Protein AF-0000000066516122 (afdb_homodimer)

Solvent-accessible surface area (backbone atoms only — not comparable to full-atom values): 15805 Å² total; per-residue (Å²): 133,81,79,74,77,71,77,74,76,75,74,78,75,75,65,84,59,82,70,67,79,69,72,63,54,67,34,36,29,40,33,34,37,43,74,43,90,89,31,59,49,72,44,83,41,78,47,46,88,90,34,26,37,45,56,52,45,64,71,42,47,60,59,51,46,20,59,67,73,35,80,87,57,81,78,51,68,71,57,46,53,55,49,57,71,47,45,44,38,32,30,56,63,44,72,56,52,52,82,39,48,34,36,61,44,24,68,40,37,27,44,34,32,40,24,68,60,51,74,68,52,47,50,50,47,30,72,74,40,60,68,66,49,67,88,52,120,134,81,79,72,76,72,75,74,77,74,75,78,73,76,67,86,56,82,70,66,80,68,70,64,54,65,36,37,28,41,32,34,37,41,76,44,91,89,33,58,50,73,43,82,42,78,48,47,87,89,34,24,37,46,57,50,44,64,72,42,48,61,59,51,47,20,60,67,73,35,79,86,59,82,76,52,69,70,57,46,52,53,49,57,70,46,45,44,40,32,30,56,63,46,72,57,52,51,81,40,47,34,36,61,46,24,66,42,38,27,45,34,30,40,24,67,59,51,74,67,52,47,49,50,46,30,73,75,42,60,69,67,46,67,87,52,119

Radius of gyration: 22.31 Å; Cα contacts (8 Å, |Δi|>4): 389; chains: 2; bounding box: 77×75×42 Å

Organism: Trypanosoma cruzi (strain CL Brener) (NCBI:txid353153)

Secondary structure (DSSP, 8-state):
-------------------------TTEEEEEEEEETTEEEEEEEE--TT-BHHHHHHHHHHHHHHHHH-TTPPPPHHHHHHHHHH-B-BBP--BPPTTSBHHHHHHHBSEEEEBSS-HHHHHHHHHHS--TTSS--/-------------------------TTEEEEEEEEETTEEEEEEEE--TT-BHHHHHHHHHHHHHHHHH-TTPPPPHHHHHHHHHH-B-BBP--BPPTTSBHHHHHHHBSEEEEBSS-HHHHHHHHHHS--TTSS--

pLDDT: mean 75.82, std 24.29, range [20.73, 97.06]

Sequence (274 aa):
MDDGQHTGSLPFLAAPQDNPQYSEGSDVIHVLIYVSATRCQVILVTVSDGETVLMLAKRLVDVHFRLDSGSLRSIRTAARENLLRKLSFPSESIVMENEANASDVASHCKHLVLSTLSVSGLQHAHDDDPIEGVFFPMDDGQHTGSLPFLAAPQDNPQYSEGSDVIHVLIYVSATRCQVILVTVSDGETVLMLAKRLVDVHFRLDSGSLRSIRTAARENLLRKLSFPSESIVMENEANASDVASHCKHLVLSTLSVSGLQHAHDDDPIEGVFFP

Structure (mmCIF, N/CA/C/O backbone):
data_AF-0000000066516122-model_v1
#
loop_
_entity.id
_entity.type
_entity.pdbx_description
1 polymer 'Uncharacterized protein'
#
loop_
_atom_site.group_PDB
_atom_site.id
_atom_site.type_symbol
_atom_site.label_atom_id
_atom_site.label_alt_id
_atom_site.label_comp_id
_atom_site.label_asym_id
_atom_site.label_entity_id
_atom_site.label_seq_id
_atom_site.pdbx_PDB_ins_code
_atom_site.Cartn_x
_atom_site.Cartn_y
_atom_site.Cartn_z
_atom_site.occupancy
_atom_site.B_iso_or_equiv
_atom_site.auth_seq_id
_atom_site.auth_comp_id
_atom_site.auth_asym_id
_atom_site.auth_atom_id
_atom_site.pdbx_PDB_model_num
ATOM 1 N N . MET A 1 1 ? 39.281 -38.906 -13.961 1 25.42 1 MET A N 1
ATOM 2 C CA . MET A 1 1 ? 39.906 -37.688 -13.453 1 25.42 1 MET A CA 1
ATOM 3 C C . MET A 1 1 ? 39 -36.469 -13.727 1 25.42 1 MET A C 1
ATOM 5 O O . MET A 1 1 ? 38.969 -36 -14.852 1 25.42 1 MET A O 1
ATOM 9 N N . ASP A 1 2 ? 37.719 -36.594 -13.297 1 28.44 2 ASP A N 1
ATOM 10 C CA . ASP A 1 2 ? 36.562 -35.812 -13.703 1 28.44 2 ASP A CA 1
ATOM 11 C C . ASP A 1 2 ? 36.656 -34.375 -13.234 1 28.44 2 ASP A C 1
ATOM 13 O O . ASP A 1 2 ? 36.781 -34.094 -12.039 1 28.44 2 ASP A O 1
ATOM 17 N N . ASP A 1 3 ? 37.406 -33.562 -14 1 28.2 3 ASP A N 1
ATOM 18 C CA . ASP A 1 3 ? 37.719 -32.125 -13.852 1 28.2 3 ASP A CA 1
ATOM 19 C C . ASP A 1 3 ? 36.438 -31.344 -13.609 1 28.2 3 ASP A C 1
ATOM 21 O O . ASP A 1 3 ? 35.562 -31.297 -14.461 1 28.2 3 ASP A O 1
ATOM 25 N N . GLY A 1 4 ? 36 -31.344 -12.383 1 26.98 4 GLY A N 1
ATOM 26 C CA . GLY A 1 4 ? 34.844 -30.672 -11.844 1 26.98 4 GLY A CA 1
ATOM 27 C C . GLY A 1 4 ? 34.812 -29.172 -12.102 1 26.98 4 GLY A C 1
ATOM 28 O O . GLY A 1 4 ? 35.688 -28.453 -11.625 1 26.98 4 GLY A O 1
ATOM 29 N N . GLN A 1 5 ? 34.469 -28.797 -13.344 1 27.97 5 GLN A N 1
ATOM 30 C CA . GLN A 1 5 ? 34.406 -27.422 -13.828 1 27.97 5 GLN A CA 1
ATOM 31 C C . GLN A 1 5 ? 33.719 -26.516 -12.812 1 27.97 5 GLN A C 1
ATOM 33 O O . GLN A 1 5 ? 32.594 -26.812 -12.344 1 27.97 5 GLN A O 1
ATOM 38 N N . HIS A 1 6 ? 34.5 -25.859 -12 1 24.25 6 HIS A N 1
ATOM 39 C CA . HIS A 1 6 ? 34.125 -24.828 -11.031 1 24.25 6 HIS A CA 1
ATOM 40 C C . HIS A 1 6 ? 33.375 -23.703 -11.711 1 24.25 6 HIS A C 1
ATOM 42 O O . HIS A 1 6 ? 33.875 -23.078 -12.641 1 24.25 6 HIS A O 1
ATOM 48 N N . THR A 1 7 ? 32.156 -23.938 -12.016 1 26.33 7 THR A N 1
ATOM 49 C CA . THR A 1 7 ? 31.391 -22.812 -12.57 1 26.33 7 THR A CA 1
ATOM 50 C C . THR A 1 7 ? 31.547 -21.562 -11.711 1 26.33 7 THR A C 1
ATOM 52 O O . THR A 1 7 ? 31.328 -21.609 -10.5 1 26.33 7 THR A O 1
ATOM 55 N N . GLY A 1 8 ? 32.5 -20.75 -12.031 1 21.25 8 GLY A N 1
ATOM 56 C CA . GLY A 1 8 ? 32.844 -19.438 -11.508 1 21.25 8 GLY A CA 1
ATOM 57 C C . GLY A 1 8 ? 31.625 -18.578 -11.172 1 21.25 8 GLY A C 1
ATOM 58 O O . GLY A 1 8 ? 30.609 -18.641 -11.867 1 21.25 8 GLY A O 1
ATOM 59 N N . SER A 1 9 ? 31.484 -18.422 -9.891 1 22.03 9 SER A N 1
ATOM 60 C CA . SER A 1 9 ? 30.531 -17.531 -9.219 1 22.03 9 SER A CA 1
ATOM 61 C C . SER A 1 9 ? 30.688 -16.094 -9.68 1 22.03 9 SER A C 1
ATOM 63 O O . SER A 1 9 ? 31.766 -15.5 -9.5 1 22.03 9 SER A O 1
ATOM 65 N N . LEU A 1 10 ? 30.25 -15.75 -10.891 1 22.16 10 LEU A N 1
ATOM 66 C CA . LEU A 1 10 ? 30.328 -14.367 -11.352 1 22.16 10 LEU A CA 1
ATOM 67 C C . LEU A 1 10 ? 29.922 -13.406 -10.234 1 22.16 10 LEU A C 1
ATOM 69 O O . LEU A 1 10 ? 28.891 -13.594 -9.594 1 22.16 10 LEU A O 1
ATOM 73 N N . PRO A 1 11 ? 30.844 -12.75 -9.625 1 21.89 11 PRO A N 1
ATOM 74 C CA . PRO A 1 11 ? 30.578 -11.695 -8.648 1 21.89 11 PRO A CA 1
ATOM 75 C C . PRO A 1 11 ? 29.656 -10.609 -9.195 1 21.89 11 PRO A C 1
ATOM 77 O O . PRO A 1 11 ? 29.828 -10.164 -10.328 1 21.89 11 PRO A O 1
ATOM 80 N N . PHE A 1 12 ? 28.391 -10.688 -8.945 1 21.75 12 PHE A N 1
ATOM 81 C CA . PHE A 1 12 ? 27.453 -9.648 -9.328 1 21.75 12 PHE A CA 1
ATOM 82 C C . PHE A 1 12 ? 27.922 -8.281 -8.836 1 21.75 12 PHE A C 1
ATOM 84 O O . PHE A 1 12 ? 28.031 -8.055 -7.629 1 21.75 12 PHE A O 1
ATOM 91 N N . LEU A 1 13 ? 28.875 -7.758 -9.477 1 21.86 13 LEU A N 1
ATOM 92 C CA . LEU A 1 13 ? 29.328 -6.391 -9.258 1 21.86 13 LEU A CA 1
ATOM 93 C C . LEU A 1 13 ? 28.156 -5.418 -9.219 1 21.86 13 LEU A C 1
ATOM 95 O O . LEU A 1 13 ? 27.484 -5.227 -10.227 1 21.86 13 LEU A O 1
ATOM 99 N N . ALA A 1 14 ? 27.562 -5.309 -8.148 1 23.48 14 ALA A N 1
ATOM 100 C CA . ALA A 1 14 ? 26.484 -4.352 -7.922 1 23.48 14 ALA A CA 1
ATOM 101 C C . ALA A 1 14 ? 26.969 -2.918 -8.07 1 23.48 14 ALA A C 1
ATOM 103 O O . ALA A 1 14 ? 27.625 -2.379 -7.172 1 23.48 14 ALA A O 1
ATOM 104 N N . ALA A 1 15 ? 27.578 -2.537 -9.156 1 23.86 15 ALA A N 1
ATOM 105 C CA . ALA A 1 15 ? 27.906 -1.12 -9.273 1 23.86 15 ALA A CA 1
ATOM 106 C C . ALA A 1 15 ? 26.672 -0.245 -9.055 1 23.86 15 ALA A C 1
ATOM 108 O O . ALA A 1 15 ? 25.578 -0.585 -9.5 1 23.86 15 ALA A O 1
ATOM 109 N N . PRO A 1 16 ? 26.734 0.637 -8.109 1 27 16 PRO A N 1
ATOM 110 C CA . PRO A 1 16 ? 25.656 1.613 -7.902 1 27 16 PRO A CA 1
ATOM 111 C C . PRO A 1 16 ? 25.281 2.344 -9.188 1 27 16 PRO A C 1
ATOM 113 O O . PRO A 1 16 ? 26.062 3.131 -9.719 1 27 16 PRO A O 1
ATOM 116 N N . GLN A 1 17 ? 25.062 1.655 -10.305 1 28.38 17 GLN A N 1
ATOM 117 C CA . GLN A 1 17 ? 24.812 2.473 -11.492 1 28.38 17 GLN A CA 1
ATOM 118 C C . GLN A 1 17 ? 23.859 3.625 -11.18 1 28.38 17 GLN A C 1
ATOM 120 O O . GLN A 1 17 ? 23.078 3.547 -10.234 1 28.38 17 GLN A O 1
ATOM 125 N N . ASP A 1 18 ? 24.031 4.832 -11.781 1 29.27 18 ASP A N 1
ATOM 126 C CA . ASP A 1 18 ? 23.109 5.961 -11.906 1 29.27 18 ASP A CA 1
ATOM 127 C C . ASP A 1 18 ? 21.656 5.488 -11.883 1 29.27 18 ASP A C 1
ATOM 129 O O . ASP A 1 18 ? 21.266 4.66 -12.711 1 29.27 18 ASP A O 1
ATOM 133 N N . ASN A 1 19 ? 21.172 5.332 -10.805 1 31.05 19 ASN A N 1
ATOM 134 C CA . ASN A 1 19 ? 19.812 4.812 -10.594 1 31.05 19 ASN A CA 1
ATOM 135 C C . ASN A 1 19 ? 18.844 5.355 -11.625 1 31.05 19 ASN A C 1
ATOM 137 O O . ASN A 1 19 ? 18.438 6.52 -11.555 1 31.05 19 ASN A O 1
ATOM 141 N N . PRO A 1 20 ? 19.109 5.223 -12.922 1 33.06 20 PRO A N 1
ATOM 142 C CA . PRO A 1 20 ? 18.047 5.75 -13.781 1 33.06 20 PRO A CA 1
ATOM 143 C C . PRO A 1 20 ? 16.672 5.652 -13.148 1 33.06 20 PRO A C 1
ATOM 145 O O . PRO A 1 20 ? 16.359 4.66 -12.484 1 33.06 20 PRO A O 1
ATOM 148 N N . GLN A 1 21 ? 16.094 6.719 -12.68 1 35.22 21 GLN A N 1
ATOM 149 C CA . GLN A 1 21 ? 14.68 6.84 -12.328 1 35.22 21 GLN A CA 1
ATOM 150 C C . GLN A 1 21 ? 13.836 5.852 -13.125 1 35.22 21 GLN A C 1
ATOM 152 O O . GLN A 1 21 ? 13.586 6.055 -14.312 1 35.22 21 GLN A O 1
ATOM 157 N N . TYR A 1 22 ? 14.109 4.715 -13.281 1 35.88 22 TYR A N 1
ATOM 158 C CA . TYR A 1 22 ? 13.336 3.701 -13.992 1 35.88 22 TYR A CA 1
ATOM 159 C C . TYR A 1 22 ? 11.844 3.92 -13.797 1 35.88 22 TYR A C 1
ATOM 161 O O . TYR A 1 22 ? 11.312 3.684 -12.703 1 35.88 22 TYR A O 1
ATOM 169 N N . SER A 1 23 ? 11.391 5.062 -14.148 1 46.72 23 SER A N 1
ATOM 170 C CA . SER A 1 23 ? 9.945 5.211 -14.266 1 46.72 23 SER A CA 1
ATOM 171 C C . SER A 1 23 ? 9.305 3.928 -14.789 1 46.72 23 SER A C 1
ATOM 173 O O . SER A 1 23 ? 9.484 3.564 -15.953 1 46.72 23 SER A O 1
ATOM 175 N N . GLU A 1 24 ? 9.266 2.908 -13.914 1 57.84 24 GLU A N 1
ATOM 176 C CA . GLU A 1 24 ? 8.594 1.694 -14.375 1 57.84 24 GLU A 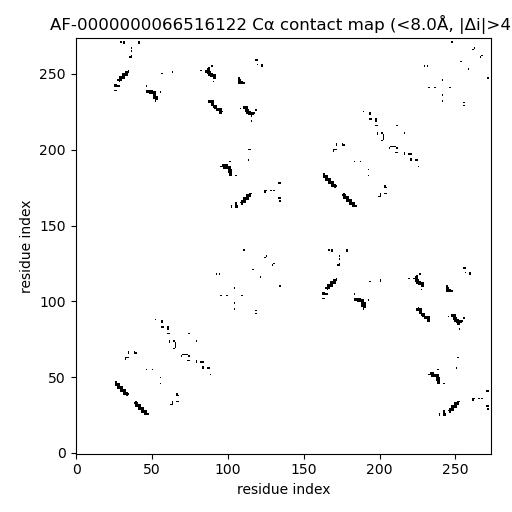CA 1
ATOM 177 C C . GLU A 1 24 ? 7.34 2.025 -15.172 1 57.84 24 GLU A C 1
ATOM 179 O O . GLU A 1 24 ? 6.699 3.055 -14.945 1 57.84 24 GLU A O 1
ATOM 184 N N . GLY A 1 25 ? 7.348 1.499 -16.359 1 67.31 25 GLY A N 1
ATOM 185 C CA . GLY A 1 25 ? 6.133 1.619 -17.156 1 67.31 25 GLY A CA 1
ATOM 186 C C . GLY A 1 25 ? 4.871 1.589 -16.312 1 67.31 25 GLY A C 1
ATOM 187 O O . GLY A 1 25 ? 4.855 1.005 -15.227 1 67.31 25 GLY A O 1
ATOM 188 N N . SER A 1 26 ? 3.969 2.432 -16.625 1 76.88 26 SER A N 1
ATOM 189 C CA . SER A 1 26 ? 2.682 2.498 -15.945 1 76.88 26 SER A CA 1
ATOM 190 C C . SER A 1 26 ? 2.027 1.123 -15.859 1 76.88 26 SER A C 1
ATOM 192 O O . SER A 1 26 ? 1.122 0.908 -15.055 1 76.88 26 SER A O 1
ATOM 194 N N . ASP A 1 27 ? 2.615 0.198 -16.625 1 86.44 27 ASP A N 1
ATOM 195 C CA . ASP A 1 27 ? 1.996 -1.122 -16.672 1 86.44 27 ASP A CA 1
ATOM 196 C C . ASP A 1 27 ? 2.857 -2.16 -15.953 1 86.44 27 ASP A C 1
ATOM 198 O O . ASP A 1 27 ? 2.646 -3.365 -16.109 1 86.44 27 ASP A O 1
ATOM 202 N N . VAL A 1 28 ? 3.816 -1.703 -15.203 1 87.06 28 VAL A N 1
ATOM 203 C CA . VAL A 1 28 ? 4.699 -2.635 -14.516 1 87.06 28 VAL A CA 1
ATOM 204 C C . VAL A 1 28 ? 4.395 -2.625 -13.023 1 87.06 28 VAL A C 1
ATOM 206 O O . VAL A 1 28 ? 4.27 -1.56 -12.414 1 87.06 28 VAL A O 1
ATOM 209 N N . ILE A 1 29 ? 4.301 -3.844 -12.43 1 88.94 29 ILE A N 1
ATOM 210 C CA . ILE A 1 29 ? 4.086 -4.012 -11 1 88.94 29 ILE A CA 1
ATOM 211 C C . ILE A 1 29 ? 5.172 -4.91 -10.414 1 88.94 29 ILE A C 1
ATOM 213 O O . ILE A 1 29 ? 5.57 -5.898 -11.031 1 88.94 29 ILE A O 1
ATOM 217 N N . HIS A 1 30 ? 5.676 -4.52 -9.281 1 87 30 HIS A N 1
ATOM 218 C CA . HIS A 1 30 ? 6.5 -5.41 -8.469 1 87 30 HIS A CA 1
ATOM 219 C C . HIS A 1 30 ? 5.637 -6.305 -7.586 1 87 30 HIS A C 1
ATOM 221 O O . HIS A 1 30 ? 4.875 -5.812 -6.75 1 87 30 HIS A O 1
ATOM 227 N N . VAL A 1 31 ? 5.754 -7.598 -7.781 1 91.31 31 VAL A N 1
ATOM 228 C CA . VAL A 1 31 ? 4.961 -8.523 -6.988 1 91.31 31 VAL A CA 1
ATOM 229 C C . VAL A 1 31 ? 5.879 -9.352 -6.09 1 91.31 31 VAL A C 1
ATOM 231 O O . VAL A 1 31 ? 6.75 -10.078 -6.582 1 91.31 31 VAL A O 1
ATOM 234 N N . LEU A 1 32 ? 5.742 -9.211 -4.84 1 90.19 32 LEU A N 1
ATOM 235 C CA . LEU A 1 32 ? 6.348 -10.148 -3.895 1 90.19 32 LEU A CA 1
ATOM 236 C C . LEU A 1 32 ? 5.512 -11.422 -3.777 1 90.19 32 LEU A C 1
ATOM 238 O O . LEU A 1 32 ? 4.387 -11.383 -3.27 1 90.19 32 LEU A O 1
ATOM 242 N N . ILE A 1 33 ? 5.992 -12.438 -4.312 1 93.69 33 ILE A N 1
ATOM 243 C CA . ILE A 1 33 ? 5.395 -13.742 -4.043 1 93.69 33 ILE A CA 1
ATOM 244 C C . ILE A 1 33 ? 5.848 -14.25 -2.674 1 93.69 33 ILE A C 1
ATOM 246 O O . ILE A 1 33 ? 7.023 -14.562 -2.482 1 93.69 33 ILE A O 1
ATOM 250 N N . TYR A 1 34 ? 4.852 -14.367 -1.761 1 91.5 34 TYR A N 1
ATOM 251 C CA . TYR A 1 34 ? 5.195 -14.664 -0.375 1 91.5 34 TYR A CA 1
ATOM 252 C C . TYR A 1 34 ? 4.543 -15.961 0.084 1 91.5 34 TYR A C 1
ATOM 254 O O . TYR A 1 34 ? 3.322 -16.016 0.258 1 91.5 34 TYR A O 1
ATOM 262 N N . VAL A 1 35 ? 5.367 -16.922 0.301 1 91.56 35 VAL A N 1
ATOM 263 C CA . VAL A 1 35 ? 4.918 -18.172 0.913 1 91.56 35 VAL A CA 1
ATOM 264 C C . VAL A 1 35 ? 5.25 -18.156 2.404 1 91.56 35 VAL A C 1
ATOM 266 O O . VAL A 1 35 ? 4.387 -18.438 3.238 1 91.56 35 VAL A O 1
ATOM 269 N N . SER A 1 36 ? 6.449 -17.719 2.67 1 86.25 36 SER A N 1
ATOM 270 C CA . SER A 1 36 ? 6.973 -17.531 4.02 1 86.25 36 SER A CA 1
ATOM 271 C C . SER A 1 36 ? 8.18 -16.609 4.027 1 86.25 36 SER A C 1
ATOM 273 O O . SER A 1 36 ? 8.633 -16.172 2.969 1 86.25 36 SER A O 1
ATOM 275 N N . ALA A 1 37 ? 8.695 -16.297 5.18 1 82.31 37 ALA A N 1
ATOM 276 C CA . ALA A 1 37 ? 9.82 -15.375 5.312 1 82.31 37 ALA A CA 1
ATOM 277 C C . ALA A 1 37 ? 11.055 -15.914 4.582 1 82.31 37 ALA A C 1
ATOM 279 O O . ALA A 1 37 ? 11.883 -15.133 4.105 1 82.31 37 ALA A O 1
ATOM 280 N N . THR A 1 38 ? 11.086 -17.219 4.496 1 83.31 38 THR A N 1
ATOM 281 C CA . THR A 1 38 ? 12.266 -17.812 3.871 1 83.31 38 THR A CA 1
ATOM 282 C C . THR A 1 38 ? 11.953 -18.266 2.445 1 83.31 38 THR A C 1
ATOM 284 O O . THR A 1 38 ? 12.844 -18.734 1.73 1 83.31 38 THR A O 1
ATOM 287 N N . ARG A 1 39 ? 10.75 -18.156 2.07 1 89.56 39 ARG A N 1
ATOM 288 C CA . ARG A 1 39 ? 10.336 -18.547 0.727 1 89.56 39 ARG A CA 1
ATOM 289 C C . ARG A 1 39 ? 9.531 -17.438 0.054 1 89.56 39 ARG A C 1
ATOM 291 O O . ARG A 1 39 ? 8.297 -17.484 0.042 1 89.56 39 ARG A O 1
ATOM 298 N N . CYS A 1 40 ? 10.227 -16.547 -0.417 1 88.81 40 CYS A N 1
ATOM 299 C CA . CYS A 1 40 ? 9.609 -15.422 -1.093 1 88.81 40 CYS A CA 1
ATOM 300 C C . CYS A 1 40 ? 10.508 -14.883 -2.199 1 88.81 40 CYS A C 1
ATOM 302 O O . CYS A 1 40 ? 11.711 -15.156 -2.215 1 88.81 40 CYS A O 1
ATOM 304 N N . GLN A 1 41 ? 9.93 -14.242 -3.178 1 85.94 41 GLN A N 1
ATOM 305 C CA . GLN A 1 41 ? 10.664 -13.648 -4.289 1 85.94 41 GLN A CA 1
ATOM 306 C C . GLN A 1 41 ? 9.875 -12.508 -4.918 1 85.94 41 GLN A C 1
ATOM 308 O O . GLN A 1 41 ? 8.641 -12.547 -4.973 1 85.94 41 GLN A O 1
ATOM 313 N N . VAL A 1 42 ? 10.688 -11.492 -5.324 1 88.12 42 VAL A N 1
ATOM 314 C CA . VAL A 1 42 ? 10.055 -10.391 -6.043 1 88.12 42 VAL A CA 1
ATOM 315 C C . VAL A 1 42 ? 10.156 -10.625 -7.547 1 88.12 42 VAL A C 1
ATOM 317 O O . VAL A 1 42 ? 11.227 -10.977 -8.055 1 88.12 42 VAL A O 1
ATOM 320 N N . ILE A 1 43 ? 9.055 -10.445 -8.227 1 88.69 43 ILE A N 1
ATOM 321 C CA . ILE A 1 43 ? 9.07 -10.523 -9.68 1 88.69 43 ILE A CA 1
ATOM 322 C C . ILE A 1 43 ? 8.461 -9.258 -10.273 1 88.69 43 ILE A C 1
ATOM 324 O O . ILE A 1 43 ? 7.559 -8.656 -9.68 1 88.69 43 ILE A O 1
ATOM 328 N N . LEU A 1 44 ? 9.008 -8.797 -11.375 1 90.06 44 LEU A N 1
ATOM 329 C CA . LEU A 1 44 ? 8.422 -7.707 -12.148 1 90.06 44 LEU A CA 1
ATOM 330 C C . LEU A 1 44 ? 7.441 -8.234 -13.18 1 90.06 44 LEU A C 1
ATOM 332 O O . LEU A 1 44 ? 7.773 -9.133 -13.961 1 90.06 44 LEU A O 1
ATOM 336 N N . VAL A 1 45 ? 6.254 -7.734 -13.117 1 92.44 45 VAL A N 1
ATOM 337 C CA . VAL A 1 45 ? 5.219 -8.211 -14.031 1 92.44 45 VAL A CA 1
ATOM 338 C C . VAL A 1 45 ? 4.668 -7.047 -14.844 1 92.44 45 VAL A C 1
ATOM 340 O O . VAL A 1 45 ? 4.48 -5.945 -14.312 1 92.44 45 VAL A O 1
ATOM 343 N N . THR A 1 46 ? 4.484 -7.25 -16.062 1 92.81 46 THR A N 1
ATOM 344 C CA . THR A 1 46 ? 3.758 -6.312 -16.922 1 92.81 46 THR A CA 1
ATOM 345 C C . THR A 1 46 ? 2.289 -6.711 -17.031 1 92.81 46 THR A C 1
ATOM 347 O O . THR A 1 46 ? 1.971 -7.887 -17.203 1 92.81 46 THR A O 1
ATOM 350 N N . VAL A 1 47 ? 1.47 -5.691 -16.844 1 93.94 47 VAL A N 1
ATOM 351 C CA . VAL A 1 47 ? 0.041 -5.969 -16.953 1 93.94 47 VAL A CA 1
ATOM 352 C C . VAL A 1 47 ? -0.518 -5.316 -18.203 1 93.94 47 VAL A C 1
ATOM 354 O O . VAL A 1 47 ? -0.014 -4.285 -18.656 1 93.94 47 VAL A O 1
ATOM 357 N N . SER A 1 48 ? -1.495 -6 -18.797 1 90.56 48 SER A N 1
ATOM 358 C CA . SER A 1 48 ? -2.1 -5.512 -20.031 1 90.56 48 SER A CA 1
ATOM 359 C C . SER A 1 48 ? -3.51 -4.984 -19.781 1 90.56 48 SER A C 1
ATOM 361 O O . SER A 1 48 ? -4.125 -5.293 -18.75 1 90.56 48 SER A O 1
ATOM 363 N N . ASP A 1 49 ? -3.885 -4.227 -20.812 1 88.25 49 ASP A N 1
ATOM 364 C CA . ASP A 1 49 ? -5.258 -3.738 -20.766 1 88.25 49 ASP A CA 1
ATOM 365 C C . ASP A 1 49 ? -6.254 -4.895 -20.797 1 88.25 49 ASP A C 1
ATOM 367 O O . ASP A 1 49 ? -6.078 -5.859 -21.547 1 88.25 49 ASP A O 1
ATOM 371 N N . GLY A 1 50 ? -7.25 -4.914 -19.969 1 92.12 50 GLY A N 1
ATOM 372 C CA . GLY A 1 50 ? -8.273 -5.949 -19.922 1 92.12 50 GLY A CA 1
ATOM 373 C C . GLY A 1 50 ? -7.938 -7.074 -18.969 1 92.12 50 GLY A C 1
ATOM 374 O O . GLY A 1 50 ? -8.773 -7.945 -18.703 1 92.12 50 GLY A O 1
ATOM 375 N N . GLU A 1 51 ? -6.707 -7.109 -18.547 1 96 51 GLU A N 1
ATOM 376 C CA . GLU A 1 51 ? -6.328 -8.133 -17.578 1 96 51 GLU A CA 1
ATOM 377 C C . GLU A 1 51 ? -6.895 -7.812 -16.203 1 96 51 GLU A C 1
ATOM 379 O O . GLU A 1 51 ? -6.812 -6.676 -15.734 1 96 51 GLU A O 1
ATOM 384 N N . THR A 1 52 ? -7.453 -8.852 -15.609 1 96.62 52 THR A N 1
ATOM 385 C CA . THR A 1 52 ? -7.961 -8.688 -14.258 1 96.62 52 THR A CA 1
ATOM 386 C C . THR A 1 52 ? -6.941 -9.164 -13.227 1 96.62 52 THR A C 1
ATOM 388 O O . THR A 1 52 ? -5.98 -9.859 -13.578 1 96.62 52 THR A O 1
ATOM 391 N N . VAL A 1 53 ? -7.145 -8.836 -12.039 1 96.31 53 VAL A N 1
ATOM 392 C CA . VAL A 1 53 ? -6.305 -9.289 -10.938 1 96.31 53 VAL A CA 1
ATOM 393 C C . VAL A 1 53 ? -6.355 -10.812 -10.836 1 96.31 53 VAL A C 1
ATOM 395 O O . VAL A 1 53 ? -5.34 -11.461 -10.57 1 96.31 53 VAL A O 1
ATOM 398 N N . LEU A 1 54 ? -7.531 -11.336 -11.117 1 96.81 54 LEU A N 1
ATOM 399 C CA . LEU A 1 54 ? -7.664 -12.789 -11.109 1 96.81 54 LEU A CA 1
ATOM 400 C C . LEU A 1 54 ? -6.797 -13.422 -12.195 1 96.81 54 LEU A C 1
ATOM 402 O O . LEU A 1 54 ? -6.148 -14.445 -11.961 1 96.81 54 LEU A O 1
ATOM 406 N N . MET A 1 55 ? -6.801 -12.828 -13.344 1 96.88 55 MET A N 1
ATOM 407 C CA . MET A 1 55 ? -5.973 -13.328 -14.43 1 96.88 55 MET A CA 1
ATOM 408 C C . MET A 1 55 ? -4.492 -13.242 -14.078 1 96.88 55 MET A C 1
ATOM 410 O O . MET A 1 55 ? -3.715 -14.141 -14.414 1 96.88 55 MET A O 1
ATOM 414 N N . LEU A 1 56 ? -4.152 -12.195 -13.391 1 96.88 56 LEU A N 1
ATOM 415 C CA . LEU A 1 56 ? -2.783 -12.047 -12.906 1 96.88 56 LEU A CA 1
ATOM 416 C C . LEU A 1 56 ? -2.436 -13.156 -11.906 1 96.88 56 LEU A C 1
ATOM 418 O O . LEU A 1 56 ? -1.361 -13.75 -11.992 1 96.88 56 LEU A O 1
ATOM 422 N N . ALA A 1 57 ? -3.34 -13.414 -11.047 1 97.06 57 ALA A N 1
ATOM 423 C CA . ALA A 1 57 ? -3.139 -14.492 -10.086 1 97.06 57 ALA A CA 1
ATOM 424 C C . ALA A 1 57 ? -2.945 -15.828 -10.789 1 97.06 57 ALA A C 1
ATOM 426 O O . ALA A 1 57 ? -2.082 -16.625 -10.406 1 97.06 57 ALA A O 1
ATOM 427 N N . LYS A 1 58 ? -3.719 -16.031 -11.75 1 96.62 58 LYS A N 1
ATOM 428 C CA . LYS A 1 58 ? -3.633 -17.281 -12.508 1 96.62 58 LYS A CA 1
ATOM 429 C C . LYS A 1 58 ? -2.266 -17.422 -13.172 1 96.62 58 LYS A C 1
ATOM 431 O O . LYS A 1 58 ? -1.718 -18.531 -13.234 1 96.62 58 LYS A O 1
ATOM 436 N N . ARG A 1 59 ? -1.677 -16.328 -13.594 1 95.81 59 ARG A N 1
ATOM 437 C CA . ARG A 1 59 ? -0.352 -16.328 -14.203 1 95.81 59 ARG A CA 1
ATOM 438 C C . ARG A 1 59 ? 0.725 -16.656 -13.18 1 95.81 59 ARG A C 1
ATOM 440 O O . ARG A 1 59 ? 1.768 -17.219 -13.523 1 95.81 59 ARG A O 1
ATOM 447 N N . LEU A 1 60 ? 0.441 -16.391 -11.938 1 96.06 60 LEU A N 1
ATOM 448 C CA . LEU A 1 60 ? 1.521 -16.406 -10.961 1 96.06 60 LEU A CA 1
ATOM 449 C C . LEU A 1 60 ? 1.351 -17.578 -9.992 1 96.06 60 LEU A C 1
ATOM 451 O O . LEU A 1 60 ? 2.242 -17.859 -9.195 1 96.06 60 LEU A O 1
ATOM 455 N N . VAL A 1 61 ? 0.222 -18.234 -10.094 1 96.19 61 VAL A N 1
ATOM 456 C CA . VAL A 1 61 ? -0.106 -19.297 -9.141 1 96.19 61 VAL A CA 1
ATOM 457 C C . VAL A 1 61 ? 0.952 -20.391 -9.195 1 96.19 61 VAL A C 1
ATOM 459 O O . VAL A 1 61 ? 1.328 -20.953 -8.164 1 96.19 61 VAL A O 1
ATOM 462 N N . ASP A 1 62 ? 1.487 -20.641 -10.312 1 93.31 62 ASP A N 1
ATOM 463 C CA . ASP A 1 62 ? 2.479 -21.703 -10.43 1 93.31 62 ASP A CA 1
ATOM 464 C C . ASP A 1 62 ? 3.793 -21.297 -9.758 1 93.31 62 ASP A C 1
ATOM 466 O O . ASP A 1 62 ? 4.48 -22.141 -9.18 1 93.31 62 ASP A O 1
ATOM 470 N N . VAL A 1 63 ? 4.137 -20.031 -9.914 1 92.94 63 VAL A N 1
ATOM 471 C CA . VAL A 1 63 ? 5.355 -19.547 -9.273 1 92.94 63 VAL A CA 1
ATOM 472 C C . VAL A 1 63 ? 5.238 -19.688 -7.758 1 92.94 63 VAL A C 1
ATOM 474 O O . VAL A 1 63 ? 6.168 -20.156 -7.102 1 92.94 63 VAL A O 1
ATOM 477 N N . HIS A 1 64 ? 4.078 -19.344 -7.219 1 95.19 64 HIS A N 1
ATOM 478 C CA . HIS A 1 64 ? 3.84 -19.5 -5.789 1 95.19 64 HIS A CA 1
ATOM 479 C C . HIS A 1 64 ? 3.969 -20.953 -5.359 1 95.19 64 HIS A C 1
ATOM 481 O O . HIS A 1 64 ? 4.609 -21.25 -4.352 1 95.19 64 HIS A O 1
ATOM 487 N N . PHE A 1 65 ? 3.385 -21.812 -6.129 1 95.38 65 PHE A N 1
ATOM 488 C CA . PHE A 1 65 ? 3.398 -23.234 -5.801 1 95.38 65 PHE A CA 1
ATOM 489 C C . PHE A 1 65 ? 4.824 -23.766 -5.785 1 95.38 65 PHE A C 1
ATOM 491 O O . PHE A 1 65 ? 5.203 -24.516 -4.875 1 95.38 65 PHE A O 1
ATOM 498 N N . ARG A 1 66 ? 5.586 -23.344 -6.746 1 92.69 66 ARG A N 1
ATOM 499 C CA . ARG A 1 66 ? 6.961 -23.828 -6.844 1 92.69 66 ARG A CA 1
ATOM 500 C C . ARG A 1 66 ? 7.805 -23.312 -5.68 1 92.69 66 ARG A C 1
ATOM 502 O O . ARG A 1 66 ? 8.688 -24.016 -5.188 1 92.69 66 ARG A O 1
ATOM 509 N N . LEU A 1 67 ? 7.504 -22.141 -5.246 1 90.81 67 LEU A N 1
ATOM 510 C CA . LEU A 1 67 ? 8.203 -21.594 -4.082 1 90.81 67 LEU A CA 1
ATOM 511 C C . LEU A 1 67 ? 7.836 -22.375 -2.822 1 90.81 67 LEU A C 1
ATOM 513 O O . LEU A 1 67 ? 8.68 -22.562 -1.94 1 90.81 67 LEU A O 1
ATOM 517 N N . ASP A 1 68 ? 6.621 -22.859 -2.803 1 91.44 68 ASP A N 1
ATOM 518 C CA . ASP A 1 68 ? 6.109 -23.562 -1.635 1 91.44 68 ASP A CA 1
ATOM 519 C C . ASP A 1 68 ? 6.57 -25.031 -1.632 1 91.44 68 ASP A C 1
ATOM 521 O O . ASP A 1 68 ? 7.012 -25.547 -0.603 1 91.44 68 ASP A O 1
ATOM 525 N N . SER A 1 69 ? 6.453 -25.609 -2.77 1 89.69 69 SER A N 1
ATOM 526 C CA . SER A 1 69 ? 6.57 -27.062 -2.809 1 89.69 69 SER A CA 1
ATOM 527 C C . SER A 1 69 ? 7.863 -27.5 -3.488 1 89.69 69 SER A C 1
ATOM 529 O O . SER A 1 69 ? 8.242 -28.672 -3.432 1 89.69 69 SER A O 1
ATOM 531 N N . GLY A 1 70 ? 8.57 -26.594 -3.99 1 84.88 70 GLY A N 1
ATOM 532 C CA . GLY A 1 70 ? 9.789 -26.938 -4.699 1 84.88 70 GLY A CA 1
ATOM 533 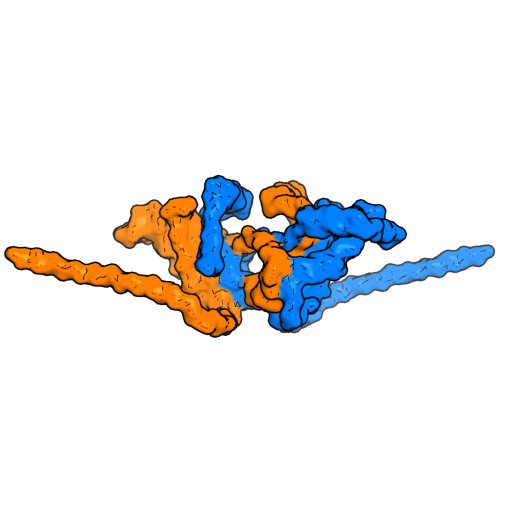C C . GLY A 1 70 ? 9.688 -26.75 -6.199 1 84.88 70 GLY A C 1
ATOM 534 O O . GLY A 1 70 ? 8.609 -26.891 -6.781 1 84.88 70 GLY A O 1
ATOM 535 N N . SER A 1 71 ? 10.688 -26.359 -6.809 1 77.19 71 SER A N 1
ATOM 536 C CA . SER A 1 71 ? 10.75 -25.875 -8.18 1 77.19 71 SER A CA 1
ATOM 537 C C . SER A 1 71 ? 10.383 -26.969 -9.18 1 77.19 71 SER A C 1
ATOM 539 O O . SER A 1 71 ? 9.945 -26.672 -10.289 1 77.19 71 SER A O 1
ATOM 541 N N . LEU A 1 72 ? 10.367 -28.25 -8.898 1 76.06 72 LEU A N 1
ATOM 542 C CA . LEU A 1 72 ? 10.211 -29.328 -9.875 1 76.06 72 LEU A CA 1
ATOM 543 C C . LEU A 1 72 ? 8.82 -29.938 -9.789 1 76.06 72 LEU A C 1
ATOM 545 O O . LEU A 1 72 ? 8.508 -30.875 -10.516 1 76.06 72 LEU A O 1
ATOM 549 N N . ARG A 1 73 ? 8.078 -29.297 -9.055 1 77 73 ARG A N 1
ATOM 550 C CA . ARG A 1 73 ? 6.762 -29.891 -8.867 1 77 73 ARG A CA 1
ATOM 551 C C . ARG A 1 73 ? 5.707 -29.203 -9.727 1 77 73 ARG A C 1
ATOM 553 O O . ARG A 1 73 ? 5.789 -28 -9.953 1 77 73 ARG A O 1
ATOM 560 N N . SER A 1 74 ? 4.879 -30.094 -10.375 1 85 74 SER A N 1
ATOM 561 C CA . SER A 1 74 ? 3.719 -29.578 -11.094 1 85 74 SER A CA 1
ATOM 562 C C . SER A 1 74 ? 2.461 -29.656 -10.234 1 85 74 SER A C 1
ATOM 564 O O . SER A 1 74 ? 2.303 -30.578 -9.438 1 85 74 SER A O 1
ATOM 566 N N . ILE A 1 75 ? 1.622 -28.609 -10.414 1 86.12 75 ILE A N 1
ATOM 567 C CA . ILE A 1 75 ? 0.406 -28.531 -9.609 1 86.12 75 ILE A CA 1
ATOM 568 C C . ILE A 1 75 ? -0.765 -29.125 -10.391 1 86.12 75 ILE A C 1
ATOM 570 O O . ILE A 1 75 ? -0.932 -28.859 -11.578 1 86.12 75 ILE A O 1
ATOM 574 N N . ARG A 1 76 ? -1.44 -30.078 -9.734 1 89.38 76 ARG A N 1
ATOM 575 C CA . ARG A 1 76 ? -2.66 -30.609 -10.32 1 89.38 76 ARG A CA 1
ATOM 576 C C . ARG A 1 76 ? -3.744 -29.547 -10.422 1 89.38 76 ARG A C 1
ATOM 578 O O . ARG A 1 76 ? -3.76 -28.594 -9.633 1 89.38 76 ARG A O 1
ATOM 585 N N . THR A 1 77 ? -4.652 -29.766 -11.305 1 90.25 77 THR A N 1
ATOM 586 C CA . THR A 1 77 ? -5.68 -28.781 -11.609 1 90.25 77 THR A CA 1
ATOM 587 C C . THR A 1 77 ? -6.52 -28.453 -10.375 1 90.25 77 THR A C 1
ATOM 589 O O . THR A 1 77 ? -6.758 -27.297 -10.062 1 90.25 77 THR A O 1
ATOM 592 N N . ALA A 1 78 ? -6.973 -29.484 -9.719 1 91.75 78 ALA A N 1
ATOM 593 C CA . ALA A 1 78 ? -7.805 -29.281 -8.539 1 91.75 78 ALA A CA 1
ATOM 594 C C . ALA A 1 78 ? -7.051 -28.484 -7.473 1 91.75 78 ALA A C 1
ATOM 596 O O . ALA A 1 78 ? -7.613 -27.578 -6.852 1 91.75 78 ALA A O 1
ATOM 597 N N . ALA A 1 79 ? -5.812 -28.844 -7.238 1 91.25 79 ALA A N 1
ATOM 598 C CA . ALA A 1 79 ? -4.977 -28.141 -6.262 1 91.25 79 ALA A CA 1
ATOM 599 C C . ALA A 1 79 ? -4.723 -26.703 -6.684 1 91.25 79 ALA A C 1
ATOM 601 O O . ALA A 1 79 ? -4.684 -25.797 -5.844 1 91.25 79 ALA A O 1
ATOM 602 N N . ARG A 1 80 ? -4.496 -26.547 -7.988 1 94.81 80 ARG A N 1
ATOM 603 C CA . ARG A 1 80 ? -4.285 -25.203 -8.531 1 94.81 80 ARG A CA 1
ATOM 604 C C . ARG A 1 80 ? -5.488 -24.297 -8.258 1 94.81 80 ARG A C 1
ATOM 606 O O . ARG A 1 80 ? -5.324 -23.156 -7.824 1 94.81 80 ARG A O 1
ATOM 613 N N . GLU A 1 81 ? -6.68 -24.828 -8.469 1 94.94 81 GLU A N 1
ATOM 614 C CA . GLU A 1 81 ? -7.898 -24.062 -8.227 1 94.94 81 GLU A CA 1
ATOM 615 C C . GLU A 1 81 ? -8.07 -23.75 -6.746 1 94.94 81 GLU A C 1
ATOM 617 O O . GLU A 1 81 ? -8.484 -22.641 -6.387 1 94.94 81 GLU A O 1
ATOM 622 N N . ASN A 1 82 ? -7.781 -24.688 -5.945 1 95.25 82 ASN A N 1
ATOM 623 C CA . ASN A 1 82 ? -7.863 -24.453 -4.504 1 95.25 82 ASN A CA 1
ATOM 624 C C . ASN A 1 82 ? -6.891 -23.375 -4.047 1 95.25 82 ASN A C 1
ATOM 626 O O . ASN A 1 82 ? -7.254 -22.516 -3.248 1 95.25 82 ASN A O 1
ATOM 630 N N . LEU A 1 83 ? -5.668 -23.516 -4.551 1 96.06 83 LEU A N 1
ATOM 631 C CA . LEU A 1 83 ? -4.668 -22.5 -4.203 1 96.06 83 LEU A CA 1
ATOM 632 C C . LEU A 1 83 ? -5.094 -21.125 -4.684 1 96.06 83 LEU A C 1
ATOM 634 O O . LEU A 1 83 ? -4.977 -20.141 -3.949 1 96.06 83 LEU A O 1
ATOM 638 N N . LEU A 1 84 ? -5.633 -21.062 -5.922 1 96.69 84 LEU A N 1
ATOM 639 C CA . LEU A 1 84 ? -6.07 -19.797 -6.5 1 96.69 84 LEU A CA 1
ATOM 640 C C . LEU A 1 84 ? -7.145 -19.141 -5.629 1 96.69 84 LEU A C 1
ATOM 642 O O . LEU A 1 84 ? -7.16 -17.922 -5.469 1 96.69 84 LEU A O 1
ATOM 646 N N . ARG A 1 85 ? -7.922 -19.906 -5.004 1 95.12 85 ARG A N 1
ATOM 647 C CA . ARG A 1 85 ? -8.992 -19.406 -4.16 1 95.12 85 ARG A CA 1
ATOM 648 C C . ARG A 1 85 ? -8.438 -18.797 -2.877 1 95.12 85 ARG A C 1
ATOM 650 O O . ARG A 1 85 ? -9.055 -17.906 -2.285 1 95.12 85 ARG A O 1
ATOM 657 N N . LYS A 1 86 ? -7.324 -19.281 -2.537 1 95.69 86 LYS A N 1
ATOM 658 C CA . LYS A 1 86 ? -6.746 -18.828 -1.272 1 95.69 86 LYS A CA 1
ATOM 659 C C . LYS A 1 86 ? -5.832 -17.625 -1.48 1 95.69 86 LYS A C 1
ATOM 661 O O . LYS A 1 86 ? -5.516 -16.906 -0.53 1 95.69 86 LYS A O 1
ATOM 666 N N . LEU A 1 87 ? -5.379 -17.5 -2.688 1 96.5 87 LEU A N 1
ATOM 667 C CA . LEU A 1 87 ? -4.426 -16.438 -2.979 1 96.5 87 LEU A CA 1
ATOM 668 C C . LEU A 1 87 ? -5.133 -15.086 -3.059 1 96.5 87 LEU A C 1
ATOM 670 O O . LEU A 1 87 ? -6.266 -15 -3.535 1 96.5 87 LEU A O 1
ATOM 674 N N . SER A 1 88 ? -4.465 -14.062 -2.586 1 94.5 88 SER A N 1
ATOM 675 C CA . SER A 1 88 ? -4.914 -12.68 -2.697 1 94.5 88 SER A CA 1
ATOM 676 C C . SER A 1 88 ? -3.742 -11.734 -2.945 1 94.5 88 SER A C 1
ATOM 678 O O . SER A 1 88 ? -2.582 -12.117 -2.785 1 94.5 88 SER A O 1
ATOM 680 N N . PHE A 1 89 ? -4.074 -10.539 -3.424 1 92.31 89 PHE A N 1
ATOM 681 C CA . PHE A 1 89 ? -3.094 -9.492 -3.682 1 92.31 89 PHE A CA 1
ATOM 682 C C . PHE A 1 89 ? -3.299 -8.312 -2.736 1 92.31 89 PHE A C 1
ATOM 684 O O . PHE A 1 89 ? -3.896 -7.305 -3.113 1 92.31 89 PHE A O 1
ATOM 691 N N . PRO A 1 90 ? -2.77 -8.359 -1.611 1 87.88 90 PRO A N 1
ATOM 692 C CA . PRO A 1 90 ? -2.713 -7.109 -0.849 1 87.88 90 PRO A CA 1
ATOM 693 C C . PRO A 1 90 ? -1.589 -6.188 -1.313 1 87.88 90 PRO A C 1
ATOM 695 O O . PRO A 1 90 ? -0.564 -6.656 -1.814 1 87.88 90 PRO A O 1
ATOM 698 N N . SER A 1 91 ? -1.898 -4.926 -1.246 1 84.88 91 SER A N 1
ATOM 699 C CA . SER A 1 91 ? -0.796 -3.986 -1.437 1 84.88 91 SER A CA 1
ATOM 700 C C . SER A 1 91 ? 0.142 -3.984 -0.235 1 84.88 91 SER A C 1
ATOM 702 O O . SER A 1 91 ? -0.278 -4.27 0.889 1 84.88 91 SER A O 1
ATOM 704 N N . GLU A 1 92 ? 1.4 -3.709 -0.485 1 76.19 92 GLU A N 1
ATOM 705 C CA . GLU A 1 92 ? 2.363 -3.643 0.61 1 76.19 92 GLU A CA 1
ATOM 706 C C . GLU A 1 92 ? 2.17 -2.377 1.439 1 76.19 92 GLU A C 1
ATOM 708 O O . GLU A 1 92 ? 1.946 -1.296 0.89 1 76.19 92 GLU A O 1
ATOM 713 N N . SER A 1 93 ? 2.174 -2.623 2.729 1 77 93 SER A N 1
ATOM 714 C CA . SER A 1 93 ? 2.176 -1.455 3.605 1 77 93 SER A CA 1
ATOM 715 C C . SER A 1 93 ? 3.592 -1.092 4.039 1 77 93 SER A C 1
ATOM 717 O O . SER A 1 93 ? 4.262 -1.877 4.711 1 77 93 SER A O 1
ATOM 719 N N . ILE A 1 94 ? 4.023 0 3.57 1 77 94 ILE A N 1
ATOM 720 C CA . ILE A 1 94 ? 5.359 0.483 3.895 1 77 94 ILE A CA 1
ATOM 721 C C . ILE A 1 94 ? 5.273 1.879 4.504 1 77 94 ILE A C 1
ATOM 723 O O . ILE A 1 94 ? 4.445 2.693 4.09 1 77 94 ILE A O 1
ATOM 727 N N . VAL A 1 95 ? 6.145 2.012 5.531 1 85.75 95 VAL A N 1
ATOM 728 C CA . VAL A 1 95 ? 6.238 3.35 6.105 1 85.75 95 VAL A CA 1
ATOM 729 C C . VAL A 1 95 ? 7.227 4.188 5.297 1 85.75 95 VAL A C 1
ATOM 731 O O . VAL A 1 95 ? 8.375 3.781 5.09 1 85.75 95 VAL A O 1
ATOM 734 N N . MET A 1 96 ? 6.75 5.344 4.895 1 90.06 96 MET A N 1
ATOM 735 C CA . MET A 1 96 ? 7.609 6.207 4.09 1 90.06 96 MET A CA 1
ATOM 736 C C . MET A 1 96 ? 8.664 6.887 4.957 1 90.06 96 MET A C 1
ATOM 738 O O . MET A 1 96 ? 8.352 7.398 6.035 1 90.06 96 MET A O 1
ATOM 742 N N . GLU A 1 97 ? 9.859 6.863 4.457 1 90.75 97 GLU A N 1
ATOM 743 C CA . GLU A 1 97 ? 10.93 7.551 5.168 1 90.75 97 GLU A CA 1
ATOM 744 C C . GLU A 1 97 ? 10.766 9.07 5.09 1 90.75 97 GLU A C 1
ATOM 746 O O . GLU A 1 97 ? 10.375 9.602 4.047 1 90.75 97 GLU A O 1
ATOM 751 N N . ASN A 1 98 ? 11.156 9.664 6.109 1 92.62 98 ASN A N 1
ATOM 752 C CA . ASN A 1 98 ? 11 11.109 6.211 1 92.62 98 ASN A CA 1
ATOM 753 C C . ASN A 1 98 ? 11.75 11.836 5.09 1 92.62 98 ASN A C 1
ATOM 755 O O . ASN A 1 98 ? 11.258 12.836 4.559 1 92.62 98 ASN A O 1
ATOM 759 N N . GLU A 1 99 ? 12.883 11.336 4.695 1 94.44 99 GLU A N 1
ATOM 760 C CA . GLU A 1 99 ? 13.75 12.016 3.738 1 94.44 99 GLU A CA 1
ATOM 761 C C . GLU A 1 99 ? 13.391 11.641 2.305 1 94.44 99 GLU A C 1
ATOM 763 O O . GLU A 1 99 ? 13.906 12.234 1.354 1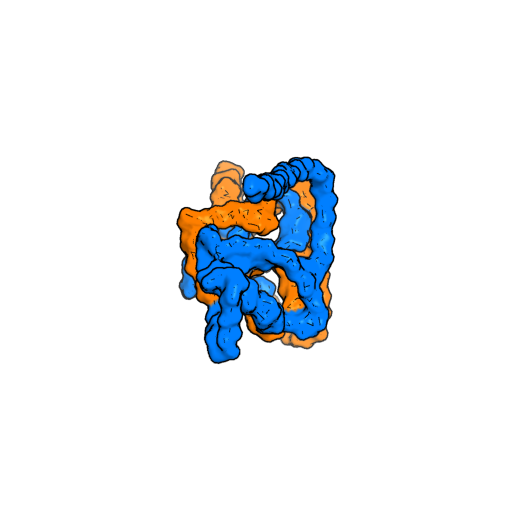 94.44 99 GLU A O 1
ATOM 768 N N . ALA A 1 100 ? 12.453 10.703 2.148 1 92.19 100 ALA A N 1
ATOM 769 C CA . ALA A 1 100 ? 12.062 10.289 0.803 1 92.19 100 ALA A CA 1
ATOM 770 C C . ALA A 1 100 ? 11.43 11.445 0.039 1 92.19 100 ALA A C 1
ATOM 772 O O . ALA A 1 100 ? 10.719 12.273 0.624 1 92.19 100 ALA A O 1
ATOM 773 N N . ASN A 1 101 ? 11.727 11.43 -1.229 1 93.94 101 ASN A N 1
ATOM 774 C CA . ASN A 1 101 ? 11.086 12.398 -2.117 1 93.94 101 ASN A CA 1
ATOM 775 C C . ASN A 1 101 ? 9.602 12.094 -2.301 1 93.94 101 ASN A C 1
ATOM 777 O O . ASN A 1 101 ? 9.234 11 -2.719 1 93.94 101 ASN A O 1
ATOM 781 N N . ALA A 1 102 ? 8.758 13.031 -2.051 1 93.06 102 ALA A N 1
ATOM 782 C CA . ALA A 1 102 ? 7.316 12.805 -2.059 1 93.06 102 ALA A CA 1
ATOM 783 C C . ALA A 1 102 ? 6.82 12.492 -3.469 1 93.06 102 ALA A C 1
ATOM 785 O O . ALA A 1 102 ? 5.879 11.711 -3.645 1 93.06 102 ALA A O 1
ATOM 786 N N . SER A 1 103 ? 7.465 13.102 -4.441 1 90.81 103 SER A N 1
ATOM 787 C CA . SER A 1 103 ? 7.074 12.812 -5.82 1 90.81 103 SER A CA 1
ATOM 788 C C . SER A 1 103 ? 7.414 11.375 -6.203 1 90.81 103 SER A C 1
ATOM 790 O O . SER A 1 103 ? 6.676 10.742 -6.961 1 90.81 103 SER A O 1
ATOM 792 N N . ASP A 1 104 ? 8.516 10.945 -5.695 1 86.31 104 ASP A N 1
ATOM 793 C CA . ASP A 1 104 ? 8.859 9.539 -5.906 1 86.31 104 ASP A CA 1
ATOM 794 C C . ASP A 1 104 ? 7.855 8.617 -5.223 1 86.31 104 ASP A C 1
ATOM 796 O O . ASP A 1 104 ? 7.414 7.629 -5.812 1 86.31 104 ASP A O 1
ATOM 800 N N . VAL A 1 105 ? 7.504 9 -4.059 1 88.56 105 VAL A N 1
ATOM 801 C CA . VAL A 1 105 ? 6.504 8.227 -3.322 1 88.56 105 VAL A CA 1
ATOM 802 C C . VAL A 1 105 ? 5.195 8.195 -4.109 1 88.56 105 VAL A C 1
ATOM 804 O O . VAL A 1 105 ? 4.605 7.133 -4.297 1 88.56 105 VAL A O 1
ATOM 807 N N . ALA A 1 106 ? 4.797 9.297 -4.645 1 87.81 106 ALA A N 1
ATOM 808 C CA . ALA A 1 106 ? 3.545 9.422 -5.383 1 87.81 106 ALA A CA 1
ATOM 809 C C . ALA A 1 106 ? 3.555 8.547 -6.629 1 87.81 106 ALA A C 1
ATOM 811 O O . ALA A 1 106 ? 2.506 8.055 -7.062 1 87.81 106 ALA A O 1
ATOM 812 N N . SER A 1 107 ? 4.707 8.375 -7.109 1 83.44 107 SER A N 1
ATOM 813 C CA . SER A 1 107 ? 4.812 7.574 -8.328 1 83.44 107 SER A CA 1
ATOM 814 C C . SER A 1 107 ? 4.617 6.094 -8.031 1 83.44 107 SER A C 1
ATOM 816 O O . SER A 1 107 ? 4.297 5.312 -8.93 1 83.44 107 SER A O 1
ATOM 818 N N . HIS A 1 108 ? 4.703 5.793 -6.762 1 80.75 108 HIS A N 1
ATOM 819 C CA . HIS A 1 108 ? 4.648 4.367 -6.453 1 80.75 108 HIS A CA 1
ATOM 820 C C . HIS A 1 108 ? 3.43 4.039 -5.598 1 80.75 108 HIS A C 1
ATOM 822 O O . HIS A 1 108 ? 2.992 2.887 -5.551 1 80.75 108 HIS A O 1
ATOM 828 N N . CYS A 1 109 ? 3.014 5.016 -4.969 1 84.44 109 CYS A N 1
ATOM 829 C CA . CYS A 1 109 ? 1.897 4.812 -4.051 1 84.44 109 CYS A CA 1
ATOM 830 C C . CYS A 1 109 ? 0.973 6.023 -4.043 1 84.44 109 CYS A C 1
ATOM 832 O O . CYS A 1 109 ? 1.352 7.094 -3.568 1 84.44 109 CYS A O 1
ATOM 834 N N . LYS A 1 110 ? -0.221 5.758 -4.434 1 83.94 110 LYS A N 1
ATOM 835 C CA . LYS A 1 110 ? -1.145 6.887 -4.543 1 83.94 110 LYS A CA 1
ATOM 836 C C . LYS A 1 110 ? -1.991 7.023 -3.281 1 83.94 110 LYS A C 1
ATOM 838 O O . LYS A 1 110 ? -2.688 8.023 -3.102 1 83.94 110 LYS A O 1
ATOM 843 N N . HIS A 1 111 ? -1.896 6.059 -2.391 1 85.12 111 HIS A N 1
ATOM 844 C CA . HIS A 1 111 ? -2.705 6.07 -1.177 1 85.12 111 HIS A CA 1
ATOM 845 C C . HIS A 1 111 ? -1.831 5.945 0.067 1 85.12 111 HIS A C 1
ATOM 847 O O . HIS A 1 111 ? -1.203 4.91 0.29 1 85.12 111 HIS A O 1
ATOM 853 N N . LEU A 1 112 ? -1.825 6.977 0.84 1 89.69 112 LEU A N 1
ATOM 854 C CA . LEU A 1 112 ? -1.08 6.996 2.094 1 89.69 112 LEU A CA 1
ATOM 855 C C . LEU A 1 112 ? -2.012 7.242 3.275 1 89.69 112 LEU A C 1
ATOM 857 O O . LEU A 1 112 ? -3.125 7.742 3.102 1 89.69 112 LEU A O 1
ATOM 861 N N . VAL A 1 113 ? -1.549 6.82 4.398 1 90.38 113 VAL A N 1
ATOM 862 C CA . VAL A 1 113 ? -2.227 7.102 5.66 1 90.38 113 VAL A CA 1
ATOM 863 C C . VAL A 1 113 ? -1.314 7.93 6.562 1 90.38 113 VAL A C 1
ATOM 865 O O . VAL A 1 113 ? -0.129 7.621 6.707 1 90.38 113 VAL A O 1
ATOM 868 N N . LEU A 1 114 ? -1.764 8.984 7.02 1 94.88 114 LEU A N 1
ATOM 869 C CA . LEU A 1 114 ? -1.069 9.75 8.055 1 94.88 114 LEU A CA 1
ATOM 870 C C . LEU A 1 114 ? -1.653 9.453 9.43 1 94.88 114 LEU A C 1
ATOM 872 O O . LEU A 1 114 ? -2.828 9.734 9.68 1 94.88 114 LEU A O 1
ATOM 876 N N . SER A 1 115 ? -0.812 8.922 10.297 1 93.88 115 SER A N 1
ATOM 877 C CA . SER A 1 115 ? -1.316 8.5 11.602 1 93.88 115 SER A CA 1
ATOM 878 C C . SER A 1 115 ? -0.193 8.422 12.633 1 93.88 115 SER A C 1
ATOM 880 O O . SER A 1 115 ? 0.983 8.352 12.266 1 93.88 115 SER A O 1
ATOM 882 N N . THR A 1 116 ? -0.547 8.477 13.883 1 95.19 116 THR A N 1
ATOM 883 C CA . THR A 1 116 ? 0.396 8.227 14.969 1 95.19 116 THR A CA 1
ATOM 884 C C . THR A 1 116 ? 0.456 6.734 15.297 1 95.19 116 THR A C 1
ATOM 886 O O . THR A 1 116 ? 1.312 6.297 16.062 1 95.19 116 THR A O 1
ATOM 889 N N . LEU A 1 117 ? -0.449 5.973 14.664 1 89.56 117 LEU A N 1
ATOM 890 C CA . LEU A 1 117 ? -0.469 4.531 14.898 1 89.56 117 LEU A CA 1
ATOM 891 C C . LEU A 1 117 ? 0.581 3.826 14.047 1 89.56 117 LEU A C 1
ATOM 893 O O . LEU A 1 117 ? 0.866 4.254 12.93 1 89.56 117 LEU A O 1
ATOM 897 N N . SER A 1 118 ? 1.073 2.771 14.586 1 84.62 118 SER A N 1
ATOM 898 C CA . SER A 1 118 ? 1.925 1.892 13.797 1 84.62 118 SER A CA 1
ATOM 899 C C . SER A 1 118 ? 1.12 1.158 12.727 1 84.62 118 SER A C 1
ATOM 901 O O . SER A 1 118 ? -0.112 1.172 12.75 1 84.62 118 SER A O 1
ATOM 903 N N . VAL A 1 119 ? 1.818 0.534 11.758 1 83 119 VAL A N 1
ATOM 904 C CA . VAL A 1 119 ? 1.158 -0.248 10.719 1 83 119 VAL A CA 1
ATOM 905 C C . VAL A 1 119 ? 0.27 -1.313 11.359 1 83 119 VAL A C 1
ATOM 907 O O . VAL A 1 119 ? -0.885 -1.486 10.961 1 83 119 VAL A O 1
ATOM 910 N N . SER A 1 120 ? 0.767 -1.946 12.344 1 79.12 120 SER A N 1
ATOM 911 C CA . SER A 1 120 ? -0.012 -2.965 13.039 1 79.12 120 SER A CA 1
ATOM 912 C C . SER A 1 120 ? -1.234 -2.357 13.719 1 79.12 120 SER A C 1
ATOM 914 O O . SER A 1 120 ? -2.312 -2.955 13.727 1 79.12 120 SER A O 1
ATOM 916 N N . GLY A 1 121 ? -1.038 -1.241 14.352 1 82.38 121 GLY A N 1
ATOM 917 C CA . GLY A 1 121 ? -2.162 -0.554 14.969 1 82.38 121 GLY A CA 1
ATOM 918 C C . GLY A 1 121 ? -3.254 -0.192 13.977 1 82.38 121 GLY A C 1
ATOM 919 O O . GLY A 1 121 ? -4.441 -0.339 14.273 1 82.38 121 GLY A O 1
ATOM 920 N N . LEU A 1 122 ? -2.855 0.25 12.82 1 83.25 122 LEU A N 1
ATOM 921 C CA . LEU A 1 122 ? -3.797 0.617 11.773 1 83.25 122 LEU A CA 1
ATOM 922 C C . LEU A 1 122 ? -4.562 -0.605 11.273 1 83.25 122 LEU A C 1
ATOM 924 O O . LEU A 1 122 ? -5.766 -0.525 11.016 1 83.25 122 LEU A O 1
ATOM 928 N N . GLN A 1 123 ? -3.867 -1.679 11.133 1 79.75 123 GLN A N 1
ATOM 929 C CA . GLN A 1 123 ? -4.508 -2.912 10.688 1 79.75 123 GLN A CA 1
ATOM 930 C C . GLN A 1 123 ? -5.547 -3.385 11.703 1 79.75 1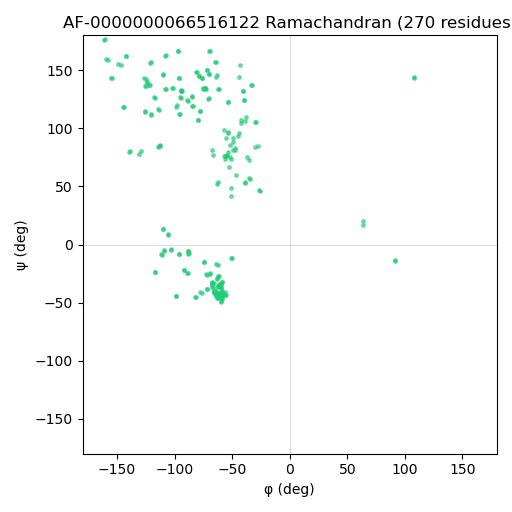23 GLN A C 1
ATOM 932 O O . GLN A 1 123 ? -6.637 -3.824 11.328 1 79.75 123 GLN A O 1
ATOM 937 N N . HIS A 1 124 ? -5.164 -3.281 12.875 1 79.31 124 HIS A N 1
ATOM 938 C CA . HIS A 1 124 ? -6.105 -3.648 13.93 1 79.31 124 HIS A CA 1
ATOM 939 C C . HIS A 1 124 ? -7.348 -2.766 13.891 1 79.31 124 HIS A C 1
ATOM 941 O O . HIS A 1 124 ? -8.469 -3.26 14.016 1 79.31 124 HIS A O 1
ATOM 947 N N . ALA A 1 125 ? -7.059 -1.521 13.742 1 76.31 125 ALA A N 1
ATOM 948 C CA . ALA A 1 125 ? -8.18 -0.593 13.641 1 76.31 125 ALA A CA 1
ATOM 949 C C . ALA A 1 125 ? -9.07 -0.936 12.453 1 76.31 125 ALA A C 1
ATOM 951 O O . ALA A 1 125 ? -10.297 -0.834 12.531 1 76.31 125 ALA A O 1
ATOM 952 N N . HIS A 1 126 ? -8.438 -1.25 11.367 1 73.81 126 HIS A N 1
ATOM 953 C CA . HIS A 1 126 ? -9.148 -1.63 10.156 1 73.81 126 HIS A CA 1
ATOM 954 C C . HIS A 1 126 ? -9.984 -2.889 10.375 1 73.81 126 HIS A C 1
ATOM 956 O O . HIS A 1 126 ? -11.109 -2.986 9.891 1 73.81 126 HIS A O 1
ATOM 962 N N . ASP A 1 127 ? -9.359 -3.797 11.008 1 70.38 127 ASP A N 1
ATOM 963 C CA . ASP A 1 127 ? -10.07 -5.043 11.281 1 70.38 127 ASP A CA 1
ATOM 964 C C . ASP A 1 127 ? -11.328 -4.781 12.109 1 70.38 127 ASP A C 1
ATOM 966 O O . ASP A 1 127 ? -12.359 -5.422 11.898 1 70.38 127 ASP A O 1
ATOM 970 N N . ASP A 1 128 ? -11.117 -3.863 12.977 1 67.69 128 ASP A N 1
ATOM 971 C CA . ASP A 1 128 ? -12.227 -3.551 13.867 1 67.69 128 ASP A CA 1
ATOM 972 C C . ASP A 1 128 ? -13.273 -2.686 13.156 1 67.69 128 ASP A C 1
ATOM 974 O O . ASP A 1 128 ? -14.469 -2.834 13.391 1 67.69 128 ASP A O 1
ATOM 978 N N . ASP A 1 129 ? -12.68 -1.77 12.414 1 61.12 129 ASP A N 1
ATOM 979 C CA . ASP A 1 129 ? -13.523 -0.841 11.664 1 61.12 129 ASP A CA 1
ATOM 980 C C . ASP A 1 129 ? -12.969 -0.598 10.266 1 61.12 129 ASP A C 1
ATOM 982 O O . ASP A 1 129 ? -12.195 0.335 10.055 1 61.12 129 ASP A O 1
ATOM 986 N N . PRO A 1 130 ? -13.297 -1.588 9.469 1 53.75 130 PRO A N 1
ATOM 987 C CA . PRO A 1 130 ? -12.719 -1.437 8.125 1 53.75 130 PRO A CA 1
ATOM 988 C C . PRO A 1 130 ? -13.086 -0.105 7.477 1 53.75 130 PRO A C 1
ATOM 990 O O . PRO A 1 130 ? -14.258 0.276 7.457 1 53.75 130 PRO A O 1
ATOM 993 N N . ILE A 1 131 ? -12.133 0.894 7.73 1 50.84 131 ILE A N 1
ATOM 994 C CA . ILE A 1 131 ? -12.383 2.102 6.953 1 50.84 131 ILE A CA 1
ATOM 995 C C . ILE A 1 131 ? -12.664 1.729 5.5 1 50.84 131 ILE A C 1
ATOM 997 O O . ILE A 1 131 ? -11.734 1.49 4.723 1 50.84 131 ILE A O 1
ATOM 1001 N N . GLU A 1 132 ? -13.688 0.946 5.25 1 49.25 132 GLU A N 1
ATOM 1002 C CA . GLU A 1 132 ? -14.086 0.524 3.91 1 49.25 132 GLU A CA 1
ATOM 1003 C C . GLU A 1 132 ? -13.961 1.672 2.91 1 49.25 132 GLU A C 1
ATOM 1005 O O . GLU A 1 132 ? -14.398 2.793 3.189 1 49.25 132 GLU A O 1
ATOM 1010 N N . GLY A 1 133 ? -13.344 1.363 1.806 1 54.69 133 GLY A N 1
ATOM 1011 C CA . GLY A 1 133 ? -13.492 2.234 0.652 1 54.69 133 GLY A CA 1
ATOM 1012 C C . GLY A 1 133 ? -12.922 3.623 0.874 1 54.69 133 GLY A C 1
ATOM 1013 O O . GLY A 1 133 ? -13.414 4.602 0.307 1 54.69 133 GLY A O 1
ATOM 1014 N N . VAL A 1 134 ? -12.047 3.734 1.945 1 59 134 VAL A N 1
ATOM 1015 C CA . VAL A 1 134 ? -11.664 5.109 2.252 1 59 134 VAL A CA 1
ATOM 1016 C C . VAL A 1 134 ? -11.055 5.766 1.015 1 59 134 VAL A C 1
ATOM 1018 O O . VAL A 1 134 ? -11.312 6.938 0.731 1 59 134 VAL A O 1
ATOM 1021 N N . PHE A 1 135 ? -10.258 4.969 0.351 1 61.41 135 PHE A N 1
ATOM 1022 C CA . PHE A 1 135 ? -9.648 5.602 -0.809 1 61.41 135 PHE A CA 1
ATOM 1023 C C . PHE A 1 135 ? -10.516 5.43 -2.047 1 61.41 135 PHE A C 1
ATOM 1025 O O . PHE A 1 135 ? -10.312 6.109 -3.055 1 61.41 135 PHE A O 1
ATOM 1032 N N . PHE A 1 136 ? -11.328 4.426 -2.051 1 49.69 136 PHE A N 1
ATOM 1033 C CA . PHE A 1 136 ? -12.188 4.195 -3.207 1 49.69 136 PHE A CA 1
ATOM 1034 C C . PHE A 1 136 ? -13.656 4.426 -2.852 1 49.69 136 PHE A C 1
ATOM 1036 O O . PHE A 1 136 ? -14.258 3.631 -2.127 1 49.69 136 PHE A O 1
ATOM 1043 N N . PRO A 1 137 ? -13.945 5.676 -2.98 1 43.38 137 PRO A N 1
ATOM 1044 C CA . PRO A 1 137 ? -15.367 5.863 -2.689 1 43.38 137 PRO A CA 1
ATOM 1045 C C . PRO A 1 137 ? -16.266 5 -3.566 1 43.38 137 PRO A C 1
ATOM 1047 O O . PRO A 1 137 ? -15.891 4.637 -4.684 1 43.38 137 PRO A O 1
ATOM 1050 N N . MET B 1 1 ? -36.312 38.656 14.273 1 25.95 1 MET B N 1
ATOM 1051 C CA . MET B 1 1 ? -36.906 37.594 13.453 1 25.95 1 MET B CA 1
ATOM 1052 C C . MET B 1 1 ? -35.875 37.031 12.5 1 25.95 1 MET B C 1
ATOM 1054 O O . MET B 1 1 ? -35.438 37.688 11.562 1 25.95 1 MET B O 1
ATOM 1058 N N . ASP B 1 2 ? -34.844 36.375 13.156 1 28.39 2 ASP B N 1
ATOM 1059 C CA . ASP B 1 2 ? -33.531 36 12.664 1 28.39 2 ASP B CA 1
ATOM 1060 C C . ASP B 1 2 ? -33.625 34.938 11.578 1 28.39 2 ASP B C 1
ATOM 1062 O O . ASP B 1 2 ? -34.125 33.844 11.82 1 28.39 2 ASP B O 1
ATOM 1066 N N . ASP B 1 3 ? -34 35.375 10.375 1 28.8 3 ASP B N 1
ATOM 1067 C CA . ASP B 1 3 ? -34.156 34.562 9.172 1 28.8 3 ASP B CA 1
ATOM 1068 C C . ASP B 1 3 ? -32.938 33.656 8.969 1 28.8 3 ASP B C 1
ATOM 1070 O O . ASP B 1 3 ? -31.828 34.125 8.781 1 28.8 3 ASP B O 1
ATOM 1074 N N . GLY B 1 4 ? -32.969 32.562 9.688 1 26.8 4 GLY B N 1
ATOM 1075 C CA . GLY B 1 4 ? -32 31.484 9.711 1 26.8 4 GLY B CA 1
ATOM 1076 C C . GLY B 1 4 ? -31.734 30.906 8.344 1 26.8 4 GLY B C 1
ATOM 1077 O O . GLY B 1 4 ? -32.625 30.359 7.703 1 26.8 4 GLY B O 1
ATOM 1078 N N . GLN B 1 5 ? -30.938 31.641 7.578 1 28.2 5 GLN B N 1
ATOM 1079 C CA . GLN B 1 5 ? -30.547 31.234 6.234 1 28.2 5 GLN B CA 1
ATOM 1080 C C . GLN B 1 5 ? -30.141 29.766 6.199 1 28.2 5 GLN B C 1
ATOM 1082 O O . GLN B 1 5 ? -29.297 29.328 6.988 1 28.2 5 GLN B O 1
ATOM 1087 N N . HIS B 1 6 ? -31.109 28.922 5.883 1 23.98 6 HIS B N 1
ATOM 1088 C CA . HIS B 1 6 ? -30.953 27.5 5.648 1 23.98 6 HIS B CA 1
ATOM 1089 C C . HIS B 1 6 ? -29.875 27.219 4.602 1 23.98 6 HIS B C 1
ATOM 1091 O O . HIS B 1 6 ? -29.953 27.734 3.484 1 23.98 6 HIS B O 1
ATOM 1097 N N . THR B 1 7 ? -28.672 27.266 4.988 1 26.09 7 THR B N 1
ATOM 1098 C CA . THR B 1 7 ? -27.641 26.859 4.043 1 26.09 7 THR B CA 1
ATOM 1099 C C . THR B 1 7 ? -27.953 25.5 3.453 1 26.09 7 THR B C 1
ATOM 1101 O O . THR B 1 7 ? -28.141 24.516 4.191 1 26.09 7 THR B O 1
ATOM 1104 N N . GLY B 1 8 ? -28.734 25.5 2.406 1 20.73 8 GLY B N 1
ATOM 1105 C CA . GLY B 1 8 ? -29.109 24.359 1.586 1 20.73 8 GLY B CA 1
ATOM 1106 C C . GLY B 1 8 ? -27.969 23.375 1.352 1 20.73 8 GLY B C 1
ATOM 1107 O O . GLY B 1 8 ? -26.828 23.797 1.161 1 20.73 8 GLY B O 1
ATOM 1108 N N . SER B 1 9 ? -28.094 22.281 2.039 1 21.89 9 SER B N 1
ATOM 1109 C CA . SER B 1 9 ? -27.25 21.109 1.874 1 21.89 9 SER B CA 1
ATOM 1110 C C . SER B 1 9 ? -27.297 20.594 0.439 1 21.89 9 SER B C 1
ATOM 1112 O O . SER B 1 9 ? -28.375 20.25 -0.068 1 21.89 9 SER B 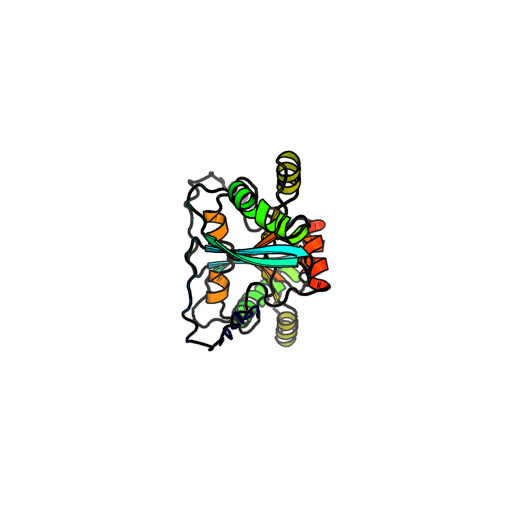O 1
ATOM 1114 N N . LEU B 1 10 ? -26.609 21.25 -0.497 1 22.2 10 LEU B N 1
ATOM 1115 C CA . LEU B 1 10 ? -26.578 20.75 -1.863 1 22.2 10 LEU B CA 1
ATOM 1116 C C . LEU B 1 10 ? -26.391 19.234 -1.874 1 22.2 10 LEU B C 1
ATOM 1118 O O . LEU B 1 10 ? -25.516 18.703 -1.181 1 22.2 10 LEU B O 1
ATOM 1122 N N . PRO B 1 11 ? -27.391 18.484 -2.191 1 21.17 11 PRO B N 1
ATOM 1123 C CA . PRO B 1 11 ? -27.297 17.047 -2.385 1 21.17 11 PRO B CA 1
ATOM 1124 C C . PRO B 1 11 ? -26.219 16.656 -3.4 1 21.17 11 PRO B C 1
ATOM 1126 O O . PRO B 1 11 ? -26.109 17.297 -4.453 1 21.17 11 PRO B O 1
ATOM 1129 N N . PHE B 1 12 ? -25.062 16.312 -2.957 1 22.16 12 PHE B N 1
ATOM 1130 C CA . PHE B 1 12 ? -24.031 15.797 -3.854 1 22.16 12 PHE B CA 1
ATOM 1131 C C . PHE B 1 12 ? -24.594 14.664 -4.719 1 22.16 12 PHE B C 1
ATOM 1133 O O . PHE B 1 12 ? -24.969 13.609 -4.203 1 22.16 12 PHE B O 1
ATOM 1140 N N . LEU B 1 13 ? -25.375 15.031 -5.633 1 23.08 13 LEU B N 1
ATOM 1141 C CA . LEU B 1 13 ? -25.812 14.062 -6.637 1 23.08 13 LEU B CA 1
ATOM 1142 C C . LEU B 1 13 ? -24.625 13.297 -7.215 1 23.08 13 LEU B C 1
ATOM 1144 O O . LEU B 1 13 ? -23.75 13.891 -7.852 1 23.08 13 LEU B O 1
ATOM 1148 N N . ALA B 1 14 ? -24.281 12.266 -6.605 1 23.75 14 ALA B N 1
ATOM 1149 C CA . ALA B 1 14 ? -23.234 11.367 -7.086 1 23.75 14 ALA B CA 1
ATOM 1150 C C . ALA B 1 14 ? -23.625 10.734 -8.422 1 23.75 14 ALA B C 1
ATOM 1152 O O . ALA B 1 14 ? -24.391 9.773 -8.453 1 23.75 14 ALA B O 1
ATOM 1153 N N . ALA B 1 15 ? -24 11.484 -9.391 1 24.34 15 ALA B N 1
ATOM 1154 C CA . ALA B 1 15 ? -24.219 10.789 -10.656 1 24.34 15 ALA B CA 1
ATOM 1155 C C . ALA B 1 15 ? -23 9.977 -11.062 1 24.34 15 ALA B C 1
ATOM 1157 O O . ALA B 1 15 ? -21.859 10.438 -10.891 1 24.34 15 ALA B O 1
ATOM 1158 N N . PRO B 1 16 ? -23.125 8.688 -11.258 1 27.73 16 PRO B N 1
ATOM 1159 C CA . PRO B 1 16 ? -22.047 7.844 -11.797 1 27.73 16 PRO B CA 1
ATOM 1160 C C . PRO B 1 16 ? -21.453 8.406 -13.078 1 27.73 16 PRO B C 1
ATOM 1162 O O . PRO B 1 16 ? -22.094 8.375 -14.133 1 27.73 16 PRO B O 1
ATOM 1165 N N . GLN B 1 17 ? -21.219 9.711 -13.203 1 28.8 17 GLN B N 1
ATOM 1166 C CA . GLN B 1 17 ? -20.719 10.117 -14.516 1 28.8 17 GLN B CA 1
ATOM 1167 C C . GLN B 1 17 ? -19.656 9.148 -15.016 1 28.8 17 GLN B C 1
ATOM 1169 O O . GLN B 1 17 ? -19.031 8.438 -14.227 1 28.8 17 GLN B O 1
ATOM 1174 N N . ASP B 1 18 ? -19.453 9.031 -16.391 1 29.75 18 ASP B N 1
ATOM 1175 C CA . ASP B 1 18 ? -18.344 8.414 -17.141 1 29.75 18 ASP B CA 1
ATOM 1176 C C . ASP B 1 18 ? -17.047 8.516 -16.359 1 29.75 18 ASP B C 1
ATOM 1178 O O . ASP B 1 18 ? -16.594 9.617 -16.016 1 29.75 18 ASP B O 1
ATOM 1182 N N . ASN B 1 19 ? -16.844 7.684 -15.539 1 31.45 19 ASN B N 1
ATOM 1183 C CA . ASN B 1 19 ? -15.688 7.676 -14.641 1 31.45 19 ASN B CA 1
ATOM 1184 C C . ASN B 1 19 ? -14.422 8.141 -15.352 1 31.45 19 ASN B C 1
ATOM 1186 O O . ASN B 1 19 ? -13.836 7.391 -16.141 1 31.45 19 ASN B O 1
ATOM 1190 N N . PRO B 1 20 ? -14.445 9.312 -16 1 33.69 20 PRO B N 1
ATOM 1191 C CA . PRO B 1 20 ? -13.141 9.633 -16.578 1 33.69 20 PRO B CA 1
ATOM 1192 C C . PRO B 1 20 ? -11.984 9.047 -15.781 1 33.69 20 PRO B C 1
ATOM 1194 O O . PRO B 1 20 ? -12.016 9.047 -14.547 1 33.69 20 PRO B O 1
ATOM 1197 N N . GLN B 1 21 ? -11.359 8.008 -16.25 1 35.69 21 GLN B N 1
ATOM 1198 C CA . GLN B 1 21 ? -10.078 7.531 -15.758 1 35.69 21 GLN B CA 1
ATOM 1199 C C . GLN B 1 21 ? -9.266 8.664 -15.141 1 35.69 21 GLN B C 1
ATOM 1201 O O . GLN B 1 21 ? -8.719 9.508 -15.859 1 35.69 21 GLN B O 1
ATOM 1206 N N . TYR B 1 22 ? -9.742 9.438 -14.367 1 36.06 22 TYR B N 1
ATOM 1207 C CA . TYR B 1 22 ? -9.008 10.5 -13.695 1 36.06 22 TYR B CA 1
ATOM 1208 C C . TYR B 1 22 ? -7.582 10.07 -13.375 1 36.06 22 TYR B C 1
ATOM 1210 O O . TYR B 1 22 ? -7.363 9.234 -12.492 1 36.06 22 TYR B O 1
ATOM 1218 N N . SER B 1 23 ? -6.891 9.68 -14.375 1 46.84 23 SER B N 1
ATOM 1219 C CA . SER B 1 23 ? -5.453 9.547 -14.148 1 46.84 23 SER B CA 1
ATOM 1220 C C . SER B 1 23 ? -4.93 10.648 -13.234 1 46.84 23 SER B C 1
ATOM 1222 O O . SER B 1 23 ? -4.895 11.812 -13.617 1 46.84 23 SER B O 1
ATOM 1224 N N . GLU B 1 24 ? -5.227 10.5 -11.93 1 57.59 24 GLU B N 1
ATOM 1225 C CA . GLU B 1 24 ? -4.656 11.492 -11.023 1 57.59 24 GLU B CA 1
ATOM 1226 C C . GLU B 1 24 ? -3.225 11.844 -11.422 1 57.59 24 GLU B C 1
ATOM 1228 O O . GLU B 1 24 ? -2.51 11.016 -11.984 1 57.59 24 GLU B O 1
ATOM 1233 N N . GLY B 1 25 ? -3.062 13.117 -11.617 1 67.44 25 GLY B N 1
ATOM 1234 C CA . GLY B 1 25 ? -1.702 13.57 -11.852 1 67.44 25 GLY B CA 1
ATOM 1235 C C . GLY B 1 25 ? -0.663 12.758 -11.102 1 67.44 25 GLY B C 1
ATOM 1236 O O . GLY B 1 25 ? -0.955 12.18 -10.055 1 67.44 25 GLY B O 1
ATOM 1237 N N . SER B 1 26 ? 0.39 12.453 -11.773 1 76.88 26 SER B N 1
ATOM 1238 C CA . SER B 1 26 ? 1.502 11.711 -11.188 1 76.88 26 SER B CA 1
ATOM 1239 C C . S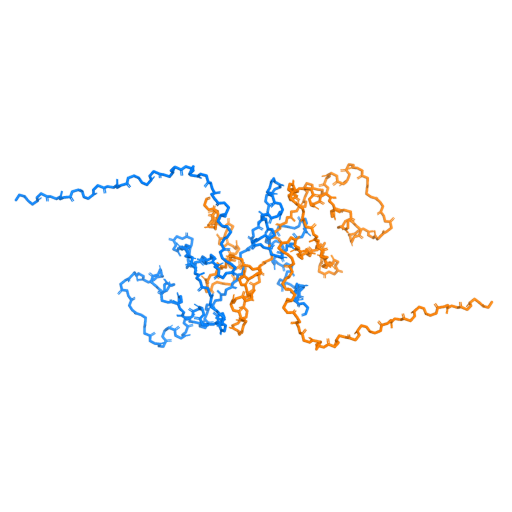ER B 1 26 ? 1.956 12.344 -9.875 1 76.88 26 SER B C 1
ATOM 1241 O O . SER B 1 26 ? 2.641 11.703 -9.078 1 76.88 26 SER B O 1
ATOM 1243 N N . ASP B 1 27 ? 1.432 13.555 -9.648 1 86.25 27 ASP B N 1
ATOM 1244 C CA . ASP B 1 27 ? 1.888 14.266 -8.461 1 86.25 27 ASP B CA 1
ATOM 1245 C C . ASP B 1 27 ? 0.777 14.359 -7.414 1 86.25 27 ASP B C 1
ATOM 1247 O O . ASP B 1 27 ? 0.875 15.148 -6.465 1 86.25 27 ASP B O 1
ATOM 1251 N N . VAL B 1 28 ? -0.259 13.609 -7.598 1 87.12 28 VAL B N 1
ATOM 1252 C CA . VAL B 1 28 ? -1.373 13.664 -6.656 1 87.12 28 VAL B CA 1
ATOM 1253 C C . VAL B 1 28 ? -1.397 12.398 -5.801 1 87.12 28 VAL B C 1
ATOM 1255 O O . VAL B 1 28 ? -1.285 11.289 -6.324 1 87.12 28 VAL B O 1
ATOM 1258 N N . ILE B 1 29 ? -1.564 12.578 -4.469 1 88.94 29 ILE B N 1
ATOM 1259 C CA . ILE B 1 29 ? -1.679 11.477 -3.521 1 88.94 29 ILE B CA 1
ATOM 1260 C C . ILE B 1 29 ? -2.965 11.625 -2.711 1 88.94 29 ILE B C 1
ATOM 1262 O O . ILE B 1 29 ? -3.332 12.734 -2.314 1 88.94 29 ILE B O 1
ATOM 1266 N N . HIS B 1 30 ? -3.654 10.539 -2.539 1 87.06 30 HIS B N 1
ATOM 1267 C CA . HIS B 1 30 ? -4.734 10.469 -1.562 1 87.06 30 HIS B CA 1
ATOM 1268 C C . HIS B 1 30 ? -4.199 10.141 -0.171 1 87.06 30 HIS B C 1
ATOM 1270 O O . HIS B 1 30 ? -3.588 9.086 0.033 1 87.06 30 HIS B O 1
ATOM 1276 N N . VAL B 1 31 ? -4.426 11.039 0.756 1 91.25 31 VAL B N 1
ATOM 1277 C CA . VAL B 1 31 ? -3.941 10.82 2.115 1 91.25 31 VAL B CA 1
ATOM 1278 C C . VAL B 1 31 ? -5.125 10.648 3.064 1 91.25 31 VAL B C 1
ATOM 1280 O O . VAL B 1 31 ? -5.945 11.562 3.211 1 91.25 31 VAL B O 1
ATOM 1283 N N . LEU B 1 32 ? -5.25 9.531 3.631 1 90.19 32 LEU B N 1
ATOM 1284 C CA . LEU B 1 32 ? -6.152 9.352 4.762 1 90.19 32 LEU B CA 1
ATOM 1285 C C . LEU B 1 32 ? -5.523 9.867 6.051 1 90.19 32 LEU B C 1
ATOM 1287 O O . LEU B 1 32 ? -4.547 9.297 6.543 1 90.19 32 LEU B O 1
ATOM 1291 N N . ILE B 1 33 ? -6 10.938 6.5 1 93.5 33 ILE B N 1
ATOM 1292 C CA . ILE B 1 33 ? -5.637 11.375 7.84 1 93.5 33 ILE B CA 1
ATOM 1293 C C . ILE B 1 33 ? -6.434 10.586 8.875 1 93.5 33 ILE B C 1
ATOM 1295 O O . ILE B 1 33 ? -7.652 10.734 8.977 1 93.5 33 ILE B O 1
ATOM 1299 N N . TYR B 1 34 ? -5.672 9.781 9.68 1 91.38 34 TYR B N 1
ATOM 1300 C CA . TYR B 1 34 ? -6.344 8.852 10.586 1 91.38 34 TYR B CA 1
ATOM 1301 C C . TYR B 1 34 ? -5.965 9.125 12.031 1 91.38 34 TYR B C 1
ATOM 1303 O O . TYR B 1 34 ? -4.828 8.875 12.445 1 91.38 34 TYR B O 1
ATOM 1311 N N . VAL B 1 35 ? -6.91 9.578 12.758 1 91.62 35 VAL B N 1
ATOM 1312 C CA . VAL B 1 35 ? -6.75 9.727 14.203 1 91.62 35 VAL B CA 1
ATOM 1313 C C . VAL B 1 35 ? -7.391 8.531 14.914 1 91.62 35 VAL B C 1
ATOM 1315 O O . VAL B 1 35 ? -6.766 7.91 15.773 1 91.62 35 VAL B O 1
ATOM 1318 N N . SER B 1 36 ? -8.562 8.203 14.438 1 86 36 SER B N 1
ATOM 1319 C CA . SER B 1 36 ? -9.336 7.051 14.891 1 86 36 SER B CA 1
ATOM 1320 C C . SER B 1 36 ? -10.391 6.66 13.859 1 86 36 SER B C 1
ATOM 1322 O O . SER B 1 36 ? -10.555 7.336 12.844 1 86 36 SER B O 1
ATOM 1324 N N . ALA B 1 37 ? -11.109 5.602 14.117 1 82.06 37 ALA B N 1
ATOM 1325 C CA . ALA B 1 37 ? -12.125 5.109 13.188 1 82.06 37 ALA B CA 1
ATOM 1326 C C . ALA B 1 37 ? -13.227 6.148 12.977 1 82.06 37 ALA B C 1
ATOM 1328 O O . ALA B 1 37 ? -13.828 6.207 11.906 1 82.06 37 ALA B O 1
ATOM 1329 N N . THR B 1 38 ? -13.383 6.945 13.992 1 83.31 38 THR B N 1
ATOM 1330 C CA . THR B 1 38 ? -14.461 7.922 13.891 1 83.31 38 THR B CA 1
ATOM 1331 C C . THR B 1 38 ? -13.914 9.305 13.57 1 83.31 38 THR B C 1
ATOM 1333 O O . THR B 1 38 ? -14.68 10.258 13.398 1 83.31 38 THR B O 1
ATOM 1336 N N . ARG B 1 39 ? -12.648 9.43 13.516 1 89.5 39 ARG B N 1
ATOM 1337 C CA . ARG B 1 39 ? -12.008 10.711 13.219 1 89.5 39 ARG B CA 1
ATOM 1338 C C . ARG B 1 39 ? -10.953 10.555 12.133 1 89.5 39 ARG B C 1
ATOM 1340 O O . ARG B 1 39 ? -9.758 10.477 12.422 1 89.5 39 ARG B O 1
ATOM 1347 N N . CYS B 1 40 ? -11.43 10.484 11 1 89 40 CYS B N 1
ATOM 1348 C CA . CYS B 1 40 ? -10.555 10.336 9.852 1 89 40 CYS B CA 1
ATOM 1349 C C . CYS B 1 40 ? -11.117 11.055 8.633 1 89 40 CYS B C 1
ATOM 1351 O O . CYS B 1 40 ? -12.312 11.352 8.586 1 89 40 CYS B O 1
ATOM 1353 N N . GLN B 1 41 ? -10.266 11.453 7.719 1 85.88 41 GLN B N 1
ATOM 1354 C CA . GLN B 1 41 ? -10.664 12.117 6.48 1 85.88 41 GLN B CA 1
ATOM 1355 C C . GLN B 1 41 ? -9.625 11.906 5.387 1 85.88 41 GLN B C 1
ATOM 1357 O O . GLN B 1 41 ? -8.43 11.828 5.664 1 85.88 41 GLN B O 1
ATOM 1362 N N . VAL B 1 42 ? -10.211 11.758 4.145 1 88.12 42 VAL B N 1
ATOM 1363 C CA . VAL B 1 42 ? -9.305 11.664 3.004 1 88.12 42 VAL B CA 1
ATOM 1364 C C . VAL B 1 42 ? -9.109 13.039 2.379 1 88.12 42 VAL B C 1
ATOM 1366 O O . VAL B 1 42 ? -10.078 13.773 2.16 1 88.12 42 VAL B O 1
ATOM 1369 N N . ILE B 1 43 ? -7.867 13.383 2.133 1 88.69 43 ILE B N 1
ATOM 1370 C CA . ILE B 1 43 ? -7.574 14.625 1.425 1 88.69 43 ILE B CA 1
ATOM 1371 C C . ILE B 1 43 ? -6.703 14.336 0.206 1 88.69 43 ILE B C 1
ATOM 1373 O O . ILE B 1 43 ? -5.883 13.414 0.228 1 88.69 43 ILE B O 1
ATOM 1377 N N . LEU B 1 44 ? -6.945 15.047 -0.878 1 90.12 44 LEU B N 1
ATOM 1378 C CA . LEU B 1 44 ? -6.086 15.008 -2.057 1 90.12 44 LEU B CA 1
ATOM 1379 C C . LEU B 1 44 ? -4.969 16.031 -1.956 1 90.12 44 LEU B C 1
ATOM 1381 O O . LEU B 1 44 ? -5.23 17.219 -1.701 1 90.12 44 LEU B O 1
ATOM 1385 N N . VAL B 1 45 ? -3.777 15.547 -2.062 1 92.44 45 VAL B N 1
ATOM 1386 C CA . VAL B 1 45 ? -2.635 16.453 -1.936 1 92.44 45 VAL B CA 1
ATOM 1387 C C . VAL B 1 45 ? -1.791 16.391 -3.207 1 92.44 45 VAL B C 1
ATOM 1389 O O . VAL B 1 45 ? -1.599 15.32 -3.787 1 92.44 45 VAL B O 1
ATOM 1392 N N . THR B 1 46 ? -1.381 17.484 -3.656 1 92.81 46 THR B N 1
ATOM 1393 C CA . THR B 1 46 ? -0.386 17.578 -4.719 1 92.81 46 THR B CA 1
ATOM 1394 C C . THR B 1 46 ? 1.017 17.719 -4.137 1 92.81 46 THR B C 1
ATOM 1396 O O . THR B 1 46 ? 1.228 18.5 -3.201 1 92.81 46 THR B O 1
ATOM 1399 N N . VAL B 1 47 ? 1.896 16.906 -4.684 1 93.81 47 VAL B N 1
ATOM 1400 C CA . VAL B 1 47 ? 3.271 17 -4.203 1 93.81 47 VAL B CA 1
ATOM 1401 C C . VAL B 1 47 ? 4.164 17.594 -5.289 1 93.81 47 VAL B C 1
ATOM 1403 O O . VAL B 1 47 ? 3.893 17.438 -6.48 1 93.81 47 VAL B O 1
ATOM 1406 N N . SER B 1 48 ? 5.156 18.344 -4.832 1 90.44 48 SER B N 1
ATOM 1407 C CA . SER B 1 48 ? 6.07 19 -5.758 1 90.44 48 SER B CA 1
ATOM 1408 C C . SER B 1 48 ? 7.449 18.344 -5.734 1 90.44 48 SER B C 1
ATOM 1410 O O . SER B 1 48 ? 7.785 17.641 -4.789 1 90.44 48 SER B O 1
ATOM 1412 N N . ASP B 1 49 ? 8.141 18.688 -6.832 1 88.12 49 ASP B N 1
ATOM 1413 C CA . ASP B 1 49 ? 9.523 18.234 -6.887 1 88.12 49 ASP B CA 1
ATOM 1414 C C . ASP B 1 49 ? 10.344 18.812 -5.738 1 88.12 49 ASP B C 1
ATOM 1416 O O . ASP B 1 49 ? 10.211 19.984 -5.406 1 88.12 49 ASP B O 1
ATOM 1420 N N . GLY B 1 50 ? 11.133 18.047 -5.059 1 92.25 50 GLY B N 1
ATOM 1421 C CA . GLY B 1 50 ? 11.977 18.5 -3.965 1 92.25 50 GLY B CA 1
ATOM 1422 C C . GLY B 1 50 ? 11.312 18.391 -2.605 1 92.25 50 GLY B C 1
ATOM 1423 O O . GLY B 1 50 ? 11.961 18.562 -1.573 1 92.25 50 GLY B O 1
ATOM 1424 N N . GLU B 1 51 ? 10.023 18.188 -2.627 1 95.88 51 GLU B N 1
ATOM 1425 C CA . GLU B 1 51 ? 9.32 18 -1.358 1 95.88 51 GLU B CA 1
ATOM 1426 C C . GLU B 1 51 ? 9.617 16.625 -0.767 1 95.88 51 GLU B C 1
ATOM 1428 O O . GLU B 1 51 ? 9.578 15.625 -1.476 1 95.88 51 GLU B O 1
ATOM 1433 N N . THR B 1 52 ? 9.898 16.656 0.523 1 96.56 52 THR B N 1
ATOM 1434 C CA . THR B 1 52 ? 10.125 15.391 1.21 1 96.56 52 THR B CA 1
ATOM 1435 C C . THR B 1 52 ? 8.852 14.93 1.927 1 96.56 52 THR B C 1
ATOM 1437 O O . THR B 1 52 ? 7.914 15.711 2.098 1 96.56 52 THR B O 1
ATOM 1440 N N . VAL B 1 53 ? 8.844 13.742 2.338 1 96.12 53 VAL B N 1
ATOM 1441 C CA . VAL B 1 53 ? 7.738 13.188 3.109 1 96.12 53 VAL B CA 1
ATOM 1442 C C . VAL B 1 53 ? 7.582 13.953 4.422 1 96.12 53 VAL B C 1
ATOM 1444 O O . VAL B 1 53 ? 6.465 14.211 4.867 1 96.12 53 VAL B O 1
ATOM 1447 N N . LEU B 1 54 ? 8.719 14.352 4.961 1 96.75 54 LEU B N 1
ATOM 1448 C CA . LEU B 1 54 ? 8.672 15.141 6.184 1 96.75 54 LEU B CA 1
ATOM 1449 C C . LEU B 1 54 ? 7.992 16.484 5.938 1 96.75 54 LEU B C 1
ATOM 1451 O O . LEU B 1 54 ? 7.188 16.938 6.758 1 96.75 54 LEU B O 1
ATOM 1455 N N . MET B 1 55 ? 8.32 17.109 4.836 1 96.75 55 MET B N 1
ATOM 1456 C CA . MET B 1 55 ? 7.688 18.375 4.492 1 96.75 55 MET B CA 1
ATOM 1457 C C . MET B 1 55 ? 6.188 18.203 4.289 1 96.75 55 MET B C 1
ATOM 1459 O O . MET B 1 55 ? 5.398 19.062 4.672 1 96.75 55 MET B O 1
ATOM 1463 N N . LEU B 1 56 ? 5.84 17.078 3.736 1 96.88 56 LEU B N 1
ATOM 1464 C CA . LEU B 1 56 ? 4.426 16.75 3.574 1 96.88 56 LEU B CA 1
ATOM 1465 C C . LEU B 1 56 ? 3.744 16.594 4.93 1 96.88 56 LEU B C 1
ATOM 1467 O O . LEU B 1 56 ? 2.65 17.125 5.141 1 96.88 56 LEU B O 1
ATOM 1471 N N . ALA B 1 57 ? 4.395 15.93 5.773 1 97 57 ALA B N 1
ATOM 1472 C CA . ALA B 1 57 ? 3.859 15.766 7.121 1 97 57 ALA B CA 1
ATOM 1473 C C . ALA B 1 57 ? 3.666 17.109 7.805 1 97 57 ALA B C 1
ATOM 1475 O O . ALA B 1 57 ? 2.65 17.344 8.469 1 97 57 ALA B O 1
ATOM 1476 N N . LYS B 1 58 ? 4.59 17.938 7.637 1 96.56 58 LYS B N 1
ATOM 1477 C CA . LYS B 1 58 ? 4.523 19.266 8.242 1 96.56 58 LYS B CA 1
ATOM 1478 C C . LYS B 1 58 ? 3.324 20.047 7.715 1 96.56 58 LYS B C 1
ATOM 1480 O O . LYS B 1 58 ? 2.674 20.781 8.469 1 96.56 58 LYS B O 1
ATOM 1485 N N . ARG B 1 59 ? 2.99 19.844 6.465 1 95.81 59 ARG B N 1
ATOM 1486 C CA . ARG B 1 59 ? 1.84 20.5 5.852 1 95.81 59 ARG B CA 1
ATOM 1487 C C . ARG B 1 59 ? 0.534 19.969 6.43 1 95.81 59 ARG B C 1
ATOM 1489 O O . ARG B 1 59 ? -0.467 20.688 6.484 1 95.81 59 ARG B O 1
ATOM 1496 N N . LEU B 1 60 ? 0.579 18.781 6.918 1 96 60 LEU B N 1
ATOM 1497 C CA . LEU B 1 60 ? -0.684 18.109 7.223 1 96 60 LEU B CA 1
ATOM 1498 C C . LEU B 1 60 ? -0.868 17.953 8.727 1 96 60 LEU B C 1
ATOM 1500 O O . LEU B 1 60 ? -1.941 17.562 9.188 1 96 60 LEU B O 1
ATOM 1504 N N . VAL B 1 61 ? 0.173 18.266 9.469 1 96.12 61 VAL B N 1
ATOM 1505 C CA . VAL B 1 61 ? 0.157 18.031 10.906 1 96.12 61 VAL B CA 1
ATOM 1506 C C . VAL B 1 61 ? -0.984 18.812 11.547 1 96.12 61 VAL B C 1
ATOM 1508 O O . VAL B 1 61 ? -1.641 18.328 12.469 1 96.12 61 VAL B O 1
ATOM 1511 N N . ASP B 1 62 ? -1.289 19.938 11.031 1 93.12 62 ASP B N 1
ATOM 1512 C CA . ASP B 1 62 ? -2.348 20.75 11.625 1 93.12 62 ASP B CA 1
ATOM 1513 C C . ASP B 1 62 ? -3.721 20.125 11.367 1 93.12 62 ASP B C 1
ATOM 1515 O O . ASP B 1 62 ? -4.609 20.203 12.219 1 93.12 62 ASP B O 1
ATOM 1519 N N . VAL B 1 63 ? -3.869 19.578 10.172 1 92.69 63 VAL B N 1
ATOM 1520 C CA . VAL B 1 63 ? -5.129 18.922 9.844 1 92.69 63 VAL B CA 1
ATOM 1521 C C . VAL B 1 63 ? -5.363 17.75 10.797 1 92.69 63 VAL B C 1
ATOM 1523 O O . VAL B 1 63 ? -6.465 17.594 11.328 1 92.69 63 VAL B O 1
ATOM 1526 N N . HIS B 1 64 ? -4.328 16.969 11.023 1 95.19 64 HIS B N 1
ATOM 1527 C CA . HIS B 1 64 ? -4.426 15.859 11.961 1 95.19 64 HIS B CA 1
ATOM 1528 C C . HIS B 1 64 ? -4.816 16.344 13.352 1 95.19 64 HIS B C 1
ATOM 1530 O O . HIS B 1 64 ? -5.695 15.75 13.992 1 95.19 64 HIS B O 1
ATOM 1536 N N . PHE B 1 65 ? -4.168 17.375 13.812 1 95.38 65 PHE B N 1
ATOM 1537 C CA . PHE B 1 65 ? -4.422 17.906 15.141 1 95.38 65 PHE B CA 1
ATOM 1538 C C . PHE B 1 65 ? -5.867 18.359 15.281 1 95.38 65 PHE B C 1
ATOM 1540 O O . PHE B 1 65 ? -6.523 18.078 16.281 1 95.38 65 PHE B O 1
ATOM 1547 N N . ARG B 1 66 ? -6.359 19 14.25 1 92.69 66 ARG B N 1
ATOM 1548 C CA . ARG B 1 66 ? -7.727 19.5 14.297 1 92.69 66 ARG B CA 1
ATOM 1549 C C . ARG B 1 66 ? -8.734 18.359 14.312 1 92.69 66 ARG B C 1
ATOM 1551 O O . ARG B 1 66 ? -9.773 18.453 14.969 1 92.69 66 ARG B O 1
ATOM 1558 N N . LEU B 1 67 ? -8.406 17.328 13.625 1 90.69 67 LEU B N 1
ATOM 1559 C CA . LEU B 1 67 ? -9.273 16.141 13.648 1 90.69 67 LEU B CA 1
ATOM 1560 C C . LEU B 1 67 ? -9.289 15.516 15.039 1 90.69 67 LEU B C 1
ATOM 1562 O O . LEU B 1 67 ? -10.32 15 15.477 1 90.69 67 LEU B O 1
ATOM 1566 N N . ASP B 1 68 ? -8.188 15.609 15.711 1 91.44 68 ASP B N 1
ATOM 1567 C CA . ASP B 1 68 ? -8.039 14.984 17.016 1 91.44 68 ASP B CA 1
ATOM 1568 C C . ASP B 1 68 ? -8.656 15.859 18.109 1 91.44 68 ASP B C 1
ATOM 1570 O O . ASP B 1 68 ? -9.367 15.359 18.984 1 91.44 68 ASP B O 1
ATOM 1574 N N . SER B 1 69 ? -8.359 17.109 18.016 1 89.75 69 SER B N 1
ATOM 1575 C CA . SER B 1 69 ? -8.641 17.969 19.156 1 89.75 69 SER B CA 1
ATOM 1576 C C . SER B 1 69 ? -9.805 18.906 18.859 1 89.75 69 SER B C 1
ATOM 1578 O O . SER B 1 69 ? -10.328 19.562 19.766 1 89.75 69 SER B O 1
ATOM 1580 N N . GLY B 1 70 ? -10.266 18.891 17.719 1 84.44 70 GLY B N 1
ATOM 1581 C CA . GLY B 1 70 ? -11.336 19.812 17.359 1 84.44 70 GLY B CA 1
ATOM 1582 C C . GLY B 1 70 ? -10.891 20.922 16.438 1 84.44 70 GLY B C 1
ATOM 1583 O O . GLY B 1 70 ? -9.742 21.375 16.516 1 84.44 70 GLY B O 1
ATOM 1584 N N . SER B 1 71 ? -11.656 21.312 15.57 1 76.19 71 SER B N 1
ATOM 1585 C CA . SER B 1 71 ? -11.367 22.188 14.438 1 76.19 71 SER B CA 1
ATOM 1586 C C . SER B 1 71 ? -10.922 23.578 14.906 1 76.19 71 SER B C 1
ATOM 1588 O O . SER B 1 71 ? -10.211 24.281 14.18 1 76.19 71 SER B O 1
ATOM 1590 N N . LEU B 1 72 ? -11.102 24.078 16.109 1 74.81 72 LEU B N 1
ATOM 1591 C CA . LEU B 1 72 ? -10.867 25.453 16.516 1 74.81 72 LEU B CA 1
ATOM 1592 C C . LEU B 1 72 ? -9.602 25.562 17.359 1 74.81 72 LEU B C 1
ATOM 1594 O O . LEU B 1 72 ? -9.258 26.641 17.844 1 74.81 72 LEU B O 1
ATOM 1598 N N . ARG B 1 73 ? -8.977 24.516 17.375 1 76.44 73 ARG B N 1
ATOM 1599 C CA . ARG B 1 73 ? -7.816 24.547 18.25 1 76.44 73 ARG B CA 1
ATOM 1600 C C . ARG B 1 73 ? -6.531 24.734 17.453 1 76.44 73 ARG B C 1
ATOM 1602 O O . ARG B 1 73 ? -6.43 24.281 16.312 1 76.44 73 ARG B O 1
ATOM 1609 N N . SER B 1 74 ? -5.676 25.688 18.016 1 84.88 74 SER B N 1
ATOM 1610 C CA . SER B 1 74 ? -4.336 25.844 17.453 1 84.88 74 SER B CA 1
ATOM 1611 C C . SER B 1 74 ? -3.307 25.047 18.25 1 84.88 74 SER B C 1
ATOM 1613 O O . SER B 1 74 ? -3.439 24.875 19.469 1 84.88 74 SER B O 1
ATOM 1615 N N . ILE B 1 75 ? -2.334 24.484 17.484 1 86.38 75 ILE B N 1
ATOM 1616 C CA . ILE B 1 75 ? -1.313 23.641 18.109 1 86.38 75 ILE B CA 1
ATOM 1617 C C . ILE B 1 75 ? -0.081 24.484 18.422 1 86.38 75 ILE B C 1
ATOM 1619 O O . ILE B 1 75 ? 0.366 25.281 17.609 1 86.38 75 ILE B O 1
ATOM 1623 N N . ARG B 1 76 ? 0.326 24.422 19.688 1 89.25 76 ARG B N 1
ATOM 1624 C CA . ARG B 1 76 ? 1.57 25.078 20.078 1 89.25 76 ARG B CA 1
ATOM 1625 C C . ARG B 1 76 ? 2.768 24.422 19.391 1 89.25 76 ARG B C 1
ATOM 1627 O O . ARG B 1 76 ? 2.725 23.25 19.031 1 89.25 76 ARG B O 1
ATOM 1634 N N . THR B 1 77 ? 3.82 25.172 19.281 1 90.19 77 THR B N 1
ATOM 1635 C CA . THR B 1 77 ? 5 24.75 18.531 1 90.19 77 THR B CA 1
ATOM 1636 C C . THR B 1 77 ? 5.582 23.469 19.109 1 90.19 77 THR B C 1
ATOM 1638 O O . THR B 1 77 ? 5.883 22.531 18.375 1 90.19 77 THR B O 1
ATOM 1641 N N . ALA B 1 78 ? 5.746 23.469 20.406 1 91.56 78 ALA B N 1
ATOM 1642 C CA . ALA B 1 78 ? 6.32 22.281 21.047 1 91.56 78 ALA B CA 1
ATOM 1643 C C . ALA B 1 78 ? 5.457 21.047 20.812 1 91.56 78 ALA B C 1
ATOM 1645 O O . ALA B 1 78 ? 5.973 19.969 20.516 1 91.56 78 ALA B O 1
ATOM 1646 N N . ALA B 1 79 ? 4.16 21.203 20.953 1 91.19 79 ALA B N 1
ATOM 1647 C CA . ALA B 1 79 ? 3.221 20.094 20.734 1 91.19 79 ALA B CA 1
ATOM 1648 C C . ALA B 1 79 ? 3.234 19.656 19.266 1 91.19 79 ALA B C 1
ATOM 1650 O O . ALA B 1 79 ? 3.119 18.469 18.969 1 91.19 79 ALA B O 1
ATOM 1651 N N . ARG B 1 80 ? 3.316 20.656 18.391 1 94.81 80 ARG B N 1
ATOM 1652 C CA . ARG B 1 80 ? 3.387 20.375 16.953 1 94.81 80 ARG B CA 1
ATOM 1653 C C . ARG B 1 80 ? 4.598 19.5 16.641 1 94.81 80 ARG B C 1
ATOM 1655 O O . ARG B 1 80 ? 4.48 18.516 15.898 1 94.81 80 ARG B O 1
ATOM 1662 N N . GLU B 1 81 ? 5.738 19.844 17.203 1 94.88 81 GLU B N 1
ATOM 1663 C CA . GLU B 1 81 ? 6.957 19.078 16.984 1 94.88 81 GLU B CA 1
ATOM 1664 C C . GLU B 1 81 ? 6.84 17.672 17.547 1 94.88 81 GLU B C 1
ATOM 1666 O O . GLU B 1 81 ? 7.301 16.703 16.922 1 94.88 81 GLU B O 1
ATOM 1671 N N . ASN B 1 82 ? 6.27 17.578 18.672 1 95.25 82 ASN B N 1
ATOM 1672 C CA . ASN B 1 82 ? 6.066 16.266 19.281 1 95.25 82 ASN B CA 1
ATOM 1673 C C . ASN B 1 82 ? 5.156 15.383 18.438 1 95.25 82 ASN B C 1
ATOM 1675 O O . ASN B 1 82 ? 5.434 14.203 18.234 1 95.25 82 ASN B O 1
ATOM 1679 N N . LEU B 1 83 ? 4.066 16 18 1 96 83 LEU B N 1
ATOM 1680 C CA . LEU B 1 83 ? 3.137 15.266 17.156 1 96 83 LEU B CA 1
ATOM 1681 C C . LEU B 1 83 ? 3.812 14.836 15.859 1 96 83 LEU B C 1
ATOM 1683 O O . LEU B 1 83 ? 3.652 13.688 15.422 1 96 83 LEU B O 1
ATOM 1687 N N . LEU B 1 84 ? 4.613 15.75 15.25 1 96.62 84 LEU B N 1
ATOM 1688 C CA . LEU B 1 84 ? 5.312 15.461 14.008 1 96.62 84 LEU B CA 1
ATOM 1689 C C . LEU B 1 84 ? 6.238 14.258 14.172 1 96.62 84 LEU B C 1
ATOM 1691 O O . LEU B 1 84 ? 6.367 13.438 13.266 1 96.62 84 LEU B O 1
ATOM 1695 N N . ARG B 1 85 ? 6.766 14.086 15.305 1 95.12 85 ARG B N 1
ATOM 1696 C CA . ARG B 1 85 ? 7.68 12.977 15.57 1 95.12 85 ARG B CA 1
ATOM 1697 C C . ARG B 1 85 ? 6.934 11.648 15.641 1 95.12 85 ARG B C 1
ATOM 1699 O O . ARG B 1 85 ? 7.512 10.594 15.375 1 95.12 85 ARG B O 1
ATOM 1706 N N . LYS B 1 86 ? 5.719 11.773 15.969 1 95.56 86 LYS B N 1
ATOM 1707 C CA . LYS B 1 86 ? 4.938 10.547 16.156 1 95.56 86 LYS B CA 1
ATOM 1708 C C . LYS B 1 86 ? 4.238 10.148 14.852 1 95.56 86 LYS B C 1
ATOM 1710 O O . LYS B 1 86 ? 3.803 9.008 14.703 1 95.56 86 LYS B O 1
ATOM 1715 N N . LEU B 1 87 ? 4.074 11.117 14.016 1 96.38 87 LEU B N 1
ATOM 1716 C CA . LEU B 1 87 ? 3.34 10.867 12.781 1 96.38 87 LEU B CA 1
ATOM 1717 C C . LEU B 1 87 ? 4.203 10.094 11.781 1 96.38 87 LEU B C 1
ATOM 1719 O O . LEU B 1 87 ? 5.414 10.312 11.711 1 96.38 87 LEU B O 1
ATOM 1723 N N . SER B 1 88 ? 3.578 9.219 11.055 1 94.38 88 SER B N 1
ATOM 1724 C CA . SER B 1 88 ? 4.203 8.492 9.953 1 94.38 88 SER B CA 1
ATOM 1725 C C . SER B 1 88 ? 3.234 8.297 8.797 1 94.38 88 SER B C 1
ATOM 1727 O O . SER B 1 88 ? 2.029 8.5 8.945 1 94.38 88 SER B O 1
ATOM 1729 N N . PHE B 1 89 ? 3.803 7.984 7.613 1 92.25 89 PHE B N 1
ATOM 1730 C CA . PHE B 1 89 ? 3.031 7.719 6.402 1 92.25 89 PHE B CA 1
ATOM 1731 C C . PHE B 1 89 ? 3.162 6.258 5.988 1 92.25 89 PHE B C 1
ATOM 1733 O O . PHE B 1 89 ? 3.938 5.934 5.086 1 92.25 89 PHE B O 1
ATOM 1740 N N . PRO B 1 90 ? 2.4 5.438 6.516 1 87.75 90 PRO B N 1
ATOM 1741 C CA . PRO B 1 90 ? 2.326 4.117 5.883 1 87.75 90 PRO B CA 1
ATOM 1742 C C . PRO B 1 90 ? 1.452 4.113 4.633 1 87.75 90 PRO B C 1
ATOM 1744 O O . PRO B 1 90 ? 0.515 4.906 4.523 1 87.75 90 PRO B O 1
ATOM 1747 N N . SER B 1 91 ? 1.88 3.301 3.689 1 84.81 91 SER B N 1
ATOM 1748 C CA . SER B 1 91 ? 0.969 3.062 2.574 1 84.81 91 SER B CA 1
ATOM 1749 C C . SER B 1 91 ? -0.206 2.188 3 1 84.81 91 SER B C 1
ATOM 1751 O O . SER B 1 91 ? -0.079 1.368 3.912 1 84.81 91 SER B O 1
ATOM 1753 N N . GLU B 1 92 ? -1.33 2.389 2.367 1 76.19 92 GLU B N 1
ATOM 1754 C CA . GLU B 1 92 ? -2.498 1.569 2.674 1 76.19 92 GLU B CA 1
ATOM 1755 C C . GLU B 1 92 ? -2.336 0.152 2.133 1 76.19 92 GLU B C 1
ATOM 1757 O O . GLU B 1 92 ? -1.856 -0.039 1.013 1 76.19 92 GLU B O 1
ATOM 1762 N N . SER B 1 93 ? -2.672 -0.756 3.014 1 77.06 93 SER B N 1
ATOM 1763 C CA . SER B 1 93 ? -2.729 -2.133 2.531 1 77.06 93 SER B CA 1
ATOM 1764 C C . SER B 1 93 ? -4.152 -2.525 2.145 1 77.06 93 SER B C 1
ATOM 1766 O O . SER B 1 93 ? -5.043 -2.564 2.996 1 77.06 93 SER B O 1
ATOM 1768 N N . ILE B 1 94 ? -4.328 -2.709 0.918 1 77.06 94 ILE B N 1
ATOM 1769 C CA . ILE B 1 94 ? -5.637 -3.088 0.398 1 77.06 94 ILE B CA 1
ATOM 1770 C C . ILE B 1 94 ? -5.52 -4.387 -0.394 1 77.06 94 ILE B C 1
ATOM 1772 O O . ILE B 1 94 ? -4.539 -4.602 -1.107 1 77.06 94 ILE B O 1
ATOM 1776 N N . VAL B 1 95 ? -6.578 -5.188 -0.143 1 86.06 95 VAL B N 1
ATOM 1777 C CA . VAL B 1 95 ? -6.641 -6.398 -0.955 1 86.06 95 VAL B CA 1
ATOM 1778 C C . VAL B 1 95 ? -7.328 -6.094 -2.285 1 86.06 95 VAL B C 1
ATOM 1780 O O . VAL B 1 95 ? -8.445 -5.566 -2.309 1 86.06 95 VAL B O 1
ATOM 1783 N N . MET B 1 96 ? -6.633 -6.469 -3.34 1 90.31 96 MET B N 1
ATOM 1784 C CA . MET B 1 96 ? -7.188 -6.191 -4.66 1 90.31 96 MET B CA 1
ATOM 1785 C C . MET B 1 96 ? -8.32 -7.16 -4.992 1 90.31 96 MET B C 1
ATOM 1787 O O . MET B 1 96 ? -8.188 -8.367 -4.777 1 90.31 96 MET B O 1
ATOM 1791 N N . GLU B 1 97 ? -9.375 -6.594 -5.488 1 90.88 97 GLU B N 1
ATOM 1792 C CA . GLU B 1 97 ? -10.5 -7.434 -5.906 1 90.88 97 GLU B CA 1
ATOM 1793 C C . GLU B 1 97 ? -10.148 -8.234 -7.156 1 90.88 97 GLU B C 1
ATOM 1795 O O . GLU B 1 97 ? -9.492 -7.727 -8.062 1 90.88 97 GLU B O 1
ATOM 1800 N N . ASN B 1 98 ? -10.688 -9.359 -7.207 1 92.62 98 ASN B N 1
ATOM 1801 C CA . ASN B 1 98 ? -10.398 -10.273 -8.305 1 92.62 98 ASN B CA 1
ATOM 1802 C C . ASN B 1 98 ? -10.789 -9.672 -9.656 1 92.62 98 ASN B C 1
ATOM 1804 O O . ASN B 1 98 ? -10.094 -9.859 -10.648 1 92.62 98 ASN B O 1
ATOM 1808 N N . GLU B 1 99 ? -11.867 -8.93 -9.68 1 94.44 99 GLU B N 1
ATOM 1809 C CA . GLU B 1 99 ? -12.422 -8.422 -10.93 1 94.44 99 GLU B CA 1
ATOM 1810 C C . GLU B 1 99 ? -11.805 -7.082 -11.305 1 94.44 99 GLU B C 1
ATOM 1812 O O . GLU B 1 99 ? -12.031 -6.57 -12.406 1 94.44 99 GLU B O 1
ATOM 1817 N N . ALA B 1 100 ? -10.977 -6.543 -10.414 1 92.19 100 ALA B N 1
ATOM 1818 C CA . ALA B 1 100 ? -10.344 -5.258 -10.711 1 92.19 100 ALA B CA 1
ATOM 1819 C C . ALA B 1 100 ? -9.43 -5.359 -11.93 1 92.19 100 ALA B C 1
ATOM 1821 O O . ALA B 1 100 ? -8.789 -6.387 -12.141 1 92.19 100 ALA B O 1
ATOM 1822 N N . ASN B 1 101 ? -9.43 -4.27 -12.633 1 94.12 101 ASN B N 1
ATOM 1823 C CA . ASN B 1 101 ? -8.508 -4.16 -13.758 1 94.12 101 ASN B CA 1
ATOM 1824 C C . ASN B 1 101 ? -7.066 -4.02 -13.289 1 94.12 101 ASN B C 1
ATOM 1826 O O . ASN B 1 101 ? -6.742 -3.105 -12.531 1 94.12 101 ASN B O 1
ATOM 1830 N N . ALA B 1 102 ? -6.188 -4.852 -13.742 1 93.06 102 ALA B N 1
ATOM 1831 C CA . ALA B 1 102 ? -4.816 -4.883 -13.25 1 93.06 102 ALA B CA 1
ATOM 1832 C C . ALA B 1 102 ? -4.059 -3.615 -13.641 1 93.06 102 ALA B C 1
ATOM 1834 O O . ALA B 1 102 ? -3.199 -3.143 -12.898 1 93.06 102 ALA B O 1
ATOM 1835 N N . SER B 1 103 ? -4.398 -3.094 -14.797 1 90.69 103 SER B N 1
ATOM 1836 C CA . SER B 1 103 ? -3.752 -1.854 -15.211 1 90.69 103 SER B CA 1
ATOM 1837 C C . SER B 1 103 ? -4.156 -0.69 -14.312 1 90.69 103 SER B C 1
ATOM 1839 O O . SER B 1 103 ? -3.348 0.2 -14.047 1 90.69 103 SER B O 1
ATOM 1841 N N . ASP B 1 104 ? -5.398 -0.732 -13.938 1 86.38 104 ASP B N 1
ATOM 1842 C CA . ASP B 1 104 ? -5.84 0.275 -12.977 1 86.38 104 ASP B CA 1
ATOM 1843 C C . ASP B 1 104 ? -5.117 0.117 -11.641 1 86.38 104 ASP B C 1
ATOM 1845 O O . ASP B 1 104 ? -4.664 1.102 -11.047 1 86.38 104 ASP B O 1
ATOM 1849 N N . VAL B 1 105 ? -4.992 -1.081 -11.25 1 88.5 105 VAL B N 1
ATOM 1850 C CA . VAL B 1 105 ? -4.27 -1.365 -10.008 1 88.5 105 VAL B CA 1
ATOM 1851 C C . VAL B 1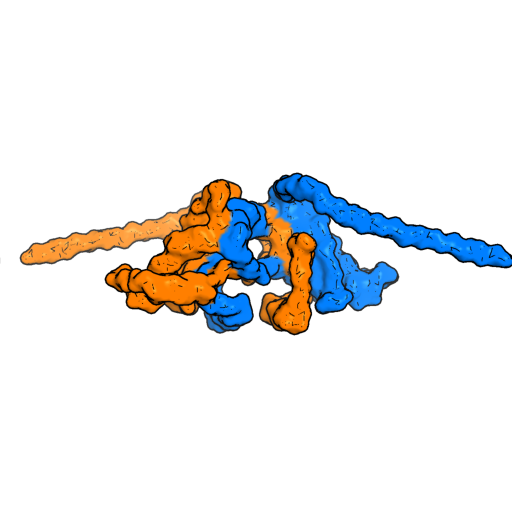 105 ? -2.834 -0.86 -10.125 1 88.5 105 VAL B C 1
ATOM 1853 O O . VAL B 1 105 ? -2.34 -0.173 -9.227 1 88.5 105 VAL B O 1
ATOM 1856 N N . ALA B 1 106 ? -2.207 -1.091 -11.219 1 87.88 106 ALA B N 1
ATOM 1857 C CA . ALA B 1 106 ? -0.816 -0.707 -11.445 1 87.88 106 ALA B CA 1
ATOM 1858 C C . ALA B 1 106 ? -0.651 0.81 -11.398 1 87.88 106 ALA B C 1
ATOM 1860 O O . ALA B 1 106 ? 0.405 1.314 -11.008 1 87.88 106 ALA B O 1
ATOM 1861 N N . SER B 1 107 ? -1.691 1.42 -11.758 1 83.31 107 SER B N 1
ATOM 1862 C CA . SER B 1 107 ? -1.62 2.877 -11.773 1 83.31 107 SER B CA 1
ATOM 1863 C C . SER B 1 107 ? -1.667 3.449 -10.359 1 83.31 107 SER B C 1
ATOM 1865 O O . SER B 1 107 ? -1.25 4.586 -10.133 1 83.31 107 SER B O 1
ATOM 1867 N N . HIS B 1 108 ? -2.064 2.596 -9.453 1 80.62 108 HIS B N 1
ATOM 1868 C CA . HIS B 1 108 ? -2.244 3.131 -8.102 1 80.62 108 HIS B CA 1
ATOM 1869 C C . HIS B 1 108 ? -1.285 2.473 -7.117 1 80.62 108 HIS B C 1
ATOM 1871 O O . HIS B 1 108 ? -1.006 3.027 -6.051 1 80.62 108 HIS B O 1
ATOM 1877 N N . CYS B 1 109 ? -0.904 1.367 -7.5 1 84.44 109 CYS B N 1
ATOM 1878 C CA . CYS B 1 109 ? -0.046 0.598 -6.609 1 84.44 109 CYS B CA 1
ATOM 1879 C C . CYS B 1 109 ? 0.987 -0.2 -7.395 1 84.44 109 CYS B C 1
ATOM 1881 O O . CYS B 1 109 ? 0.636 -1.134 -8.117 1 84.44 109 CYS B O 1
ATOM 1883 N N . LYS B 1 110 ? 2.207 0.121 -7.125 1 83.69 110 LYS B N 1
ATOM 1884 C CA . LYS B 1 110 ? 3.254 -0.534 -7.906 1 83.69 110 LYS B CA 1
ATOM 1885 C C . LYS B 1 110 ? 3.812 -1.748 -7.168 1 83.69 110 LYS B C 1
ATOM 1887 O O . LYS B 1 110 ? 4.555 -2.543 -7.746 1 83.69 110 LYS B O 1
ATOM 1892 N N . HIS B 1 111 ? 3.412 -1.919 -5.938 1 85.19 111 HIS B N 1
ATOM 1893 C CA . HIS B 1 111 ? 3.934 -3.014 -5.129 1 85.19 111 HIS B CA 1
ATOM 1894 C C . HIS B 1 111 ? 2.803 -3.861 -4.551 1 85.19 111 HIS B C 1
ATOM 1896 O O . HIS B 1 111 ? 2.031 -3.389 -3.713 1 85.19 111 HIS B O 1
ATOM 1902 N N . LEU B 1 112 ? 2.744 -5.074 -4.965 1 89.88 112 LEU B N 1
ATOM 1903 C CA . LEU B 1 112 ? 1.749 -6.027 -4.48 1 89.88 112 LEU B CA 1
ATOM 1904 C C . LEU B 1 112 ? 2.42 -7.246 -3.855 1 89.88 112 LEU B C 1
ATOM 1906 O O . LEU B 1 112 ? 3.588 -7.527 -4.133 1 89.88 112 LEU B O 1
ATOM 1910 N N . VAL B 1 113 ? 1.684 -7.863 -3.008 1 90.69 113 VAL B N 1
ATOM 1911 C CA . VAL B 1 113 ? 2.096 -9.133 -2.422 1 90.69 113 VAL B CA 1
ATOM 1912 C C . VAL B 1 113 ? 1.11 -10.227 -2.816 1 90.69 113 VAL B C 1
ATOM 1914 O O . VAL B 1 113 ? -0.106 -10.039 -2.729 1 90.69 113 VAL B O 1
ATOM 1917 N N . LEU B 1 114 ? 1.568 -11.258 -3.359 1 95.06 114 LEU B N 1
ATOM 1918 C CA . LEU B 1 114 ? 0.757 -12.445 -3.588 1 95.06 114 LEU B CA 1
ATOM 1919 C C . LEU B 1 114 ? 0.985 -13.477 -2.49 1 95.06 114 LEU B C 1
ATOM 1921 O O . LEU B 1 114 ? 2.098 -13.984 -2.33 1 95.06 114 LEU B O 1
ATOM 1925 N N . SER B 1 115 ? -0.084 -13.805 -1.792 1 94.06 115 SER B N 1
ATOM 1926 C CA . SER B 1 115 ? 0.066 -14.695 -0.644 1 94.06 115 SER B CA 1
ATOM 1927 C C . SER B 1 115 ? -1.259 -15.359 -0.282 1 94.06 115 SER B C 1
ATOM 1929 O O . SER B 1 115 ? -2.326 -14.875 -0.666 1 94.06 115 SER B O 1
ATOM 1931 N N . THR B 1 116 ? -1.189 -16.453 0.422 1 95.19 116 THR B N 1
ATOM 1932 C CA . THR B 1 116 ? -2.371 -17.078 0.995 1 95.19 116 THR B CA 1
ATOM 1933 C C . THR B 1 116 ? -2.67 -16.516 2.381 1 95.19 116 THR B C 1
ATOM 1935 O O . THR B 1 116 ? -3.721 -16.797 2.959 1 95.19 116 THR B O 1
ATOM 1938 N N . LEU B 1 117 ? -1.728 -15.688 2.893 1 89.56 117 LEU B N 1
ATOM 1939 C CA . LEU B 1 117 ? -1.925 -15.086 4.207 1 89.56 117 LEU B CA 1
ATOM 1940 C C . LEU B 1 117 ? -2.838 -13.867 4.109 1 89.56 117 LEU B C 1
ATOM 1942 O O . LEU B 1 117 ? -2.826 -13.156 3.104 1 89.56 117 LEU B O 1
ATOM 1946 N N . SER B 1 118 ? -3.557 -13.656 5.145 1 84.56 118 SER B N 1
ATOM 1947 C CA . SER B 1 118 ? -4.305 -12.414 5.27 1 84.56 118 SER B CA 1
ATOM 1948 C C . SER B 1 118 ? -3.369 -11.227 5.473 1 84.56 118 SER B C 1
ATOM 1950 O O . SER B 1 118 ? -2.178 -11.406 5.73 1 84.56 118 SER B O 1
ATOM 1952 N N . VAL B 1 119 ? -3.914 -10 5.328 1 83 119 VAL B N 1
ATOM 1953 C CA . VAL B 1 119 ? -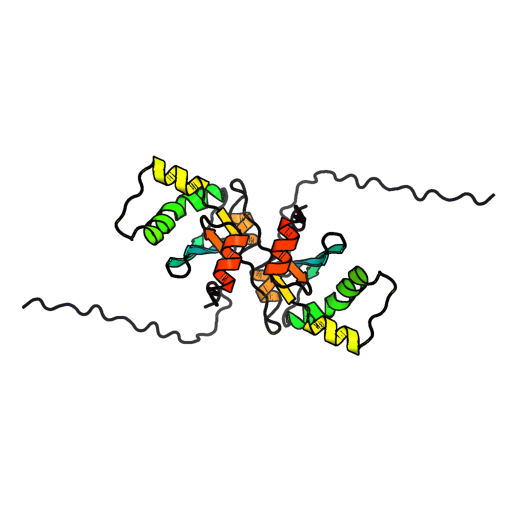3.129 -8.797 5.555 1 83 119 VAL B CA 1
ATOM 1954 C C . VAL B 1 119 ? -2.527 -8.828 6.957 1 83 119 VAL B C 1
ATOM 1956 O O . VAL B 1 119 ? -1.343 -8.539 7.141 1 83 119 VAL B O 1
ATOM 1959 N N . SER B 1 120 ? -3.299 -9.203 7.891 1 79.12 120 SER B N 1
ATOM 1960 C CA . SER B 1 120 ? -2.811 -9.297 9.258 1 79.12 120 SER B CA 1
ATOM 1961 C C . SER B 1 120 ? -1.712 -10.352 9.391 1 79.12 120 SER B C 1
ATOM 1963 O O . SER B 1 120 ? -0.735 -10.148 10.109 1 79.12 120 SER B O 1
ATOM 1965 N N . GLY B 1 121 ? -1.916 -11.461 8.758 1 82.44 121 GLY B N 1
ATOM 1966 C CA . GLY B 1 121 ? -0.888 -12.492 8.758 1 82.44 121 GLY B CA 1
ATOM 1967 C C . GLY B 1 121 ? 0.429 -12.016 8.172 1 82.44 121 GLY B C 1
ATOM 1968 O O . GLY B 1 121 ? 1.498 -12.328 8.703 1 82.44 121 GLY B O 1
ATOM 1969 N N . LEU B 1 122 ? 0.356 -11.266 7.113 1 83.38 122 LEU B N 1
ATOM 1970 C CA . LEU B 1 122 ? 1.542 -10.727 6.457 1 83.38 122 LEU B CA 1
ATOM 1971 C C . LEU B 1 122 ? 2.26 -9.734 7.363 1 83.38 122 LEU B C 1
ATOM 1973 O O . LEU B 1 122 ? 3.492 -9.719 7.422 1 83.38 122 LEU B O 1
ATOM 1977 N N . GLN B 1 123 ? 1.482 -8.922 8.023 1 79.75 123 GLN B N 1
ATOM 1978 C CA . GLN B 1 123 ? 2.068 -7.949 8.938 1 79.75 123 GLN B CA 1
ATOM 1979 C C . GLN B 1 123 ? 2.797 -8.641 10.086 1 79.75 123 GLN B C 1
ATOM 1981 O O . GLN B 1 123 ? 3.887 -8.219 10.477 1 79.75 123 GLN B O 1
ATOM 1986 N N . HIS B 1 124 ? 2.176 -9.617 10.555 1 79.44 124 HIS B N 1
ATOM 1987 C CA . HIS B 1 124 ? 2.814 -10.383 11.617 1 79.44 124 HIS B CA 1
ATOM 1988 C C . HIS B 1 124 ? 4.121 -11 11.133 1 79.44 124 HIS B C 1
ATOM 1990 O O . HIS B 1 124 ? 5.129 -10.969 11.844 1 79.44 124 HIS B O 1
ATOM 1996 N N . ALA B 1 125 ? 4.027 -11.555 9.984 1 76.62 125 ALA B N 1
ATOM 1997 C CA . ALA B 1 125 ? 5.238 -12.133 9.406 1 76.62 125 ALA B CA 1
ATOM 1998 C C . ALA B 1 125 ? 6.328 -11.078 9.25 1 76.62 125 ALA B C 1
ATOM 2000 O O . ALA B 1 125 ? 7.508 -11.352 9.492 1 76.62 125 ALA B O 1
ATOM 2001 N N . HIS B 1 126 ? 5.906 -9.945 8.789 1 74.06 126 HIS B N 1
ATOM 2002 C CA . HIS B 1 126 ? 6.828 -8.836 8.617 1 74.06 126 HIS B CA 1
ATOM 2003 C C . HIS B 1 126 ? 7.438 -8.406 9.945 1 74.06 126 HIS B C 1
ATOM 2005 O O . HIS B 1 126 ? 8.625 -8.094 10.016 1 74.06 126 HIS B O 1
ATOM 2011 N N . ASP B 1 127 ? 6.59 -8.336 10.891 1 71.06 127 ASP B N 1
ATOM 2012 C CA . ASP B 1 127 ? 7.07 -7.953 12.211 1 71.06 127 ASP B CA 1
ATOM 2013 C C . ASP B 1 127 ? 8.125 -8.93 12.719 1 71.06 127 ASP B C 1
ATOM 2015 O O . ASP B 1 127 ? 9.102 -8.523 13.359 1 71.06 127 ASP B O 1
ATOM 2019 N N . ASP B 1 128 ? 7.828 -10.141 12.398 1 69.94 128 ASP B N 1
ATOM 2020 C CA . ASP B 1 128 ? 8.742 -11.18 12.867 1 69.94 128 ASP B CA 1
ATOM 2021 C C . ASP B 1 128 ? 10.016 -11.203 12.023 1 69.94 128 ASP B C 1
ATOM 2023 O O . ASP B 1 128 ? 11.109 -11.43 12.555 1 69.94 128 ASP B O 1
ATOM 2027 N N . ASP B 1 129 ? 9.758 -11.062 10.75 1 62.59 129 ASP B N 1
ATOM 2028 C CA . ASP B 1 129 ? 10.867 -11.086 9.805 1 62.59 129 ASP B CA 1
ATOM 2029 C C . ASP B 1 129 ? 10.672 -10.039 8.703 1 62.59 129 ASP B C 1
ATOM 2031 O O . ASP B 1 129 ? 10.133 -10.352 7.641 1 62.59 129 ASP B O 1
ATOM 2035 N N . PRO B 1 130 ? 11.008 -8.836 9.141 1 54.66 130 PRO B N 1
ATOM 2036 C CA . PRO B 1 130 ? 10.758 -7.789 8.141 1 54.66 130 PRO B CA 1
ATOM 2037 C C . PRO B 1 130 ? 11.492 -8.047 6.824 1 54.66 130 PRO B C 1
ATOM 2039 O O . PRO B 1 130 ? 12.672 -8.398 6.828 1 54.66 130 PRO B O 1
ATOM 2042 N N . ILE B 1 131 ? 10.648 -8.625 5.875 1 52.53 131 ILE B N 1
ATOM 2043 C CA . ILE B 1 131 ? 11.281 -8.711 4.562 1 52.53 131 ILE B CA 1
ATOM 2044 C C . ILE B 1 131 ? 11.82 -7.34 4.164 1 52.53 131 ILE B C 1
ATOM 2046 O O . ILE B 1 131 ? 11.062 -6.441 3.795 1 52.53 131 ILE B O 1
ATOM 2050 N N . GLU B 1 132 ? 12.812 -6.848 4.867 1 50.09 132 GLU B N 1
ATOM 2051 C CA . GLU B 1 132 ? 13.438 -5.559 4.59 1 50.09 132 GLU B CA 1
ATOM 2052 C C . GLU B 1 132 ? 13.609 -5.344 3.09 1 50.09 132 GLU B C 1
ATOM 2054 O O . GLU B 1 132 ? 14.062 -6.238 2.377 1 50.09 132 GLU B O 1
ATOM 2059 N N . GLY B 1 133 ? 13.219 -4.188 2.633 1 54.81 133 GLY B N 1
ATOM 2060 C CA . GLY B 1 133 ? 13.664 -3.742 1.322 1 54.81 133 GLY B CA 1
ATOM 2061 C C . GLY B 1 133 ? 13.172 -4.629 0.193 1 54.81 133 GLY B C 1
ATOM 2062 O O . GLY B 1 133 ? 13.875 -4.82 -0.802 1 54.81 133 GLY B O 1
ATOM 2063 N N . VAL B 1 134 ? 12.062 -5.43 0.492 1 59.34 134 VAL B N 1
ATOM 2064 C CA . VAL B 1 134 ? 11.742 -6.406 -0.543 1 59.34 134 VAL B CA 1
ATOM 2065 C C . VAL B 1 134 ? 11.508 -5.691 -1.873 1 59.34 134 VAL B C 1
ATOM 2067 O O . VAL B 1 134 ? 11.953 -6.16 -2.924 1 59.34 134 VAL B O 1
ATOM 2070 N N . PHE B 1 135 ? 10.797 -4.609 -1.747 1 61.59 135 PHE B N 1
ATOM 2071 C CA . PHE B 1 135 ? 10.539 -3.943 -3.018 1 61.59 135 PHE B CA 1
ATOM 2072 C C . PHE B 1 135 ? 11.648 -2.953 -3.346 1 61.59 135 PHE B C 1
ATOM 2074 O O . PHE B 1 135 ? 11.766 -2.498 -4.484 1 61.59 135 PHE B O 1
ATOM 2081 N N . PHE B 1 136 ? 12.32 -2.49 -2.318 1 50.47 136 PHE B N 1
ATOM 2082 C CA . PHE B 1 136 ? 13.391 -1.528 -2.547 1 50.47 136 PHE B CA 1
ATOM 2083 C C . PHE B 1 136 ? 14.742 -2.125 -2.17 1 50.47 136 PHE B C 1
ATOM 2085 O O . PHE B 1 136 ? 15.07 -2.229 -0.987 1 50.47 136 PHE B O 1
ATOM 2092 N N . PRO B 1 137 ? 15.211 -2.807 -3.137 1 43.72 137 PRO B N 1
ATOM 2093 C CA . PRO B 1 137 ? 16.531 -3.348 -2.771 1 43.72 137 PRO B CA 1
ATOM 2094 C C . PRO B 1 137 ? 17.516 -2.264 -2.361 1 43.72 137 PRO B C 1
ATOM 2096 O O . PRO B 1 137 ? 17.406 -1.116 -2.799 1 43.72 137 PRO B O 1
#

Foldseek 3Di:
DPPPPPPDPPDPPVPVPPPPPCLPPPQKDWDWLPPDPVQIDIDIDGDDPPDDPLNVLLVCLQVNVCSVPNVPDDDDPVRSVVSSVVDDDDDDDDDDDPPDDVVSVCSRDVDDDDDPDDPVRVVVVCVVPVPPCVVHD/DPPPPPPDPPPPPVDVPPPPPCLPPPQKDWDWLPPDPVQIDIDIDGDDPPDDPLNVLLVCLQVSVCSVPNVPDDDDPVRSVVSSVVDDDDDDDDDDDPPDDVVSVCSRDVDDDDDPDDPVRVVVVCVVPVPPCVVHD